Protein AF-A0A2E4DCT5-F1 (afdb_monomer_lite)

pLDDT: mean 79.8, std 20.13, range [32.22, 98.25]

Sequence (298 aa):
MKILQFVIIILLAGCTFEKGSVSSQPGAINAKKMSVSFGKTVKTGTPKKLIKCNQYCSINLLKKTNKEDFNYLAFENFGFRGIGRCRGHALLTQKLIYLAQFDATAGCDLDQLECVQTYREGINKILHFKTHTFKGFSNMYEFSEHPKIAPILRGIVAGTSSRFRAGNGKIENQTYKTPQLNTFYEIKSRVERGEMPYVGVQGLLTGAHAVLAYKVAHVGSHSVLCVKDPNYSSGTAQICEHYFYIVDDEVYFKRADKDSDKMTYFSLTSDEDKRVVKYKSALKAQCLRESKAAKLCK

Secondary structure (DSSP, 8-state):
-------------------------------------------------PPPHHHHHHHHTTTTT---TT-S-SS---SSS-HHHHHHHHHHHHHHHHHEEEE-S----TTSHHHHHHHHHHHHHHHTT--EEEES-SSHHHHHHSTTTHHHHHHHHHHHHTS----BPPPS---SSSHHHHHHHHHHHHHHTT---EEEEEETTTEEEEEEEEEEEEETTEEEEEEE-TT---SS--TTSEEEEEETTEEEEE-TTS--EEEEEEEEBTHHHHHHHHHHHHHHHHHHHHHHHTTS--

Radius of gyration: 24.98 Å; chains: 1; bounding box: 65×85×66 Å

Foldseek 3Di:
DDDDDDDDDDDDDDDDDDDDDDDDDDDDDDPDDDDDDPPDDPDPDDPDAFAALLVVLVVCLLPPLDDDLQLAAQDFFDDPDDQLLLVLRQVLSQLCSLAEAEALADADDLVDPVSLVVVVVQSVCSVVLAHHYHYNGHDNHRQCPDPSRVVVSNVRSVVRSPPDDWDFADQPDPPAPDPQLSLVVSLVVCLVSQAFFKKWWDFPVVHTHIWTFHDFDDDPNWTWTAIGRSRDDPVGRDDRQKTWTDDPSWIWIDHNPDDITTTPDIGTTHCRVVVVVSSSVNSSVVSSVVCVVVVSHD

Structure (mmCIF, N/CA/C/O backbone):
data_AF-A0A2E4DCT5-F1
#
_entry.id   AF-A0A2E4DCT5-F1
#
loop_
_atom_site.group_PDB
_atom_site.id
_atom_site.type_symbol
_atom_site.label_atom_id
_atom_site.label_alt_id
_atom_site.label_comp_id
_atom_site.label_asym_id
_atom_site.label_entity_id
_atom_site.label_seq_id
_atom_site.pdbx_PDB_ins_code
_atom_site.Cartn_x
_atom_site.Cartn_y
_atom_site.Cartn_z
_atom_site.occupancy
_atom_site.B_iso_or_equiv
_atom_site.auth_seq_id
_atom_site.auth_comp_id
_atom_site.auth_asym_id
_atom_site.auth_atom_id
_atom_site.pdbx_PDB_model_num
ATOM 1 N N . MET A 1 1 ? -15.420 49.497 -33.441 1.00 35.50 1 MET A N 1
ATOM 2 C CA . MET A 1 1 ? -16.251 48.826 -34.466 1.00 35.50 1 MET A CA 1
ATOM 3 C C . MET A 1 1 ? -16.115 47.317 -34.314 1.00 35.50 1 MET A C 1
ATOM 5 O O . MET A 1 1 ? -14.993 46.842 -34.283 1.00 35.50 1 MET A O 1
ATOM 9 N N . LYS A 1 2 ? -17.264 46.626 -34.259 1.00 41.25 2 LYS A N 1
ATOM 10 C CA . LYS A 1 2 ? -17.487 45.168 -34.366 1.00 41.25 2 LYS A CA 1
ATOM 11 C C . LYS A 1 2 ? -17.117 44.278 -33.167 1.00 41.25 2 LYS A C 1
ATOM 13 O O . LYS A 1 2 ? -16.114 43.582 -33.131 1.00 41.25 2 LYS A O 1
ATOM 18 N N . ILE A 1 3 ? -18.065 44.303 -32.229 1.00 48.81 3 ILE A N 1
ATOM 19 C CA . ILE A 1 3 ? -18.674 43.161 -31.529 1.00 48.81 3 ILE A CA 1
ATOM 20 C C . ILE A 1 3 ? -18.652 41.885 -32.390 1.00 48.81 3 ILE A C 1
ATOM 22 O O . ILE A 1 3 ? -19.095 41.938 -33.537 1.00 48.81 3 ILE A O 1
ATOM 26 N N . LEU A 1 4 ? -18.268 40.745 -31.810 1.00 48.25 4 LEU A N 1
ATOM 27 C CA . LEU A 1 4 ? -18.880 39.464 -32.167 1.00 48.25 4 LEU A CA 1
ATOM 28 C C . LEU A 1 4 ? -18.928 38.532 -30.946 1.00 48.25 4 LEU A C 1
ATOM 30 O O . LEU A 1 4 ? -17.932 37.958 -30.516 1.00 48.25 4 LEU A O 1
ATOM 34 N N . GLN A 1 5 ? -20.133 38.459 -30.383 1.00 45.50 5 GLN A N 1
ATOM 35 C CA . GLN A 1 5 ? -20.670 37.334 -29.619 1.00 45.50 5 GLN A CA 1
ATOM 36 C C . GLN A 1 5 ? -20.675 36.062 -30.486 1.00 45.50 5 GLN A C 1
ATOM 38 O O . GLN A 1 5 ? -20.517 36.178 -31.689 1.00 45.50 5 GLN A O 1
ATOM 43 N N . PHE A 1 6 ? -20.890 34.894 -29.876 1.00 44.78 6 PHE A N 1
ATOM 44 C CA . PHE A 1 6 ? -21.553 33.667 -30.380 1.00 44.78 6 PHE A CA 1
ATOM 45 C C . PHE A 1 6 ? -20.878 32.462 -29.694 1.00 44.78 6 PHE A C 1
ATOM 47 O O . PHE A 1 6 ? -19.660 32.385 -29.656 1.00 44.78 6 PHE A O 1
ATOM 54 N N . VAL A 1 7 ? -21.550 31.459 -29.137 1.00 47.59 7 VAL A N 1
ATOM 55 C CA . VAL A 1 7 ? -22.951 31.227 -28.779 1.00 47.59 7 VAL A CA 1
ATOM 56 C C . VAL A 1 7 ? -22.931 29.987 -27.877 1.00 47.59 7 VAL A C 1
ATOM 58 O O . VAL A 1 7 ? -22.137 29.070 -28.084 1.00 47.59 7 VAL A O 1
ATOM 61 N N . ILE A 1 8 ? -23.794 29.977 -26.868 1.00 43.53 8 ILE A N 1
ATOM 62 C CA . ILE A 1 8 ? -24.096 28.813 -26.034 1.00 43.53 8 ILE A CA 1
ATOM 63 C C . ILE A 1 8 ? -25.038 27.909 -26.836 1.00 43.53 8 ILE A C 1
ATOM 65 O O . ILE A 1 8 ? -26.111 28.364 -27.227 1.00 43.53 8 ILE A O 1
ATOM 69 N N . ILE A 1 9 ? -24.679 26.639 -27.041 1.00 50.03 9 ILE A N 1
ATOM 70 C CA . ILE A 1 9 ? -25.640 25.597 -27.427 1.00 50.03 9 ILE A CA 1
ATOM 71 C C . ILE A 1 9 ? -25.689 24.551 -26.319 1.00 50.03 9 ILE A C 1
ATOM 73 O O . ILE A 1 9 ? -24.752 23.793 -26.080 1.00 50.03 9 ILE A O 1
ATOM 77 N N . ILE A 1 10 ? -26.831 24.575 -25.642 1.00 42.81 10 ILE A N 1
ATOM 78 C CA . ILE A 1 10 ? -27.363 23.551 -24.755 1.00 42.81 10 ILE A CA 1
ATOM 79 C C . ILE A 1 10 ? -27.826 22.387 -25.634 1.00 42.81 10 ILE A C 1
ATOM 81 O O . ILE A 1 10 ? -28.660 22.583 -26.516 1.00 42.81 10 ILE A O 1
ATOM 85 N N . LEU A 1 11 ? -27.342 21.177 -25.360 1.00 41.34 11 LEU A N 1
ATOM 86 C CA . LEU A 1 11 ? -28.000 19.945 -25.792 1.00 41.34 11 LEU A CA 1
ATOM 87 C C . LEU A 1 11 ? -28.368 19.132 -24.553 1.00 41.34 11 LEU A C 1
ATOM 89 O O . LEU A 1 11 ? -2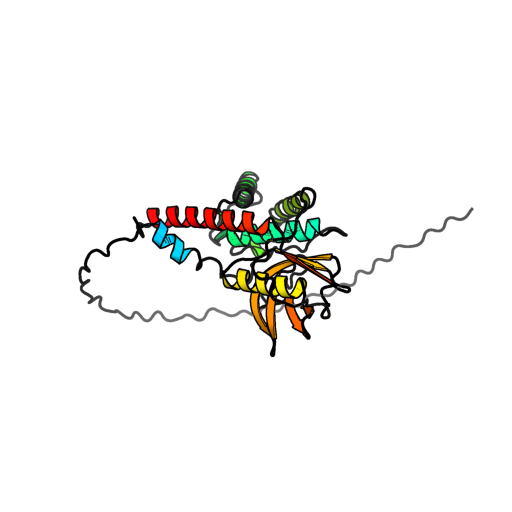7.581 18.362 -24.009 1.00 41.34 11 LEU A O 1
ATOM 93 N N . LEU A 1 12 ? -29.601 19.371 -24.111 1.00 38.66 12 LEU A N 1
ATOM 94 C CA . LEU A 1 12 ? -30.394 18.459 -23.305 1.00 38.66 12 LEU A CA 1
ATOM 95 C C . LEU A 1 12 ? -30.859 17.328 -24.227 1.00 38.66 12 LEU A C 1
ATOM 97 O O . LEU A 1 12 ? -31.741 17.533 -25.057 1.00 38.66 12 LEU A O 1
ATOM 101 N N . ALA A 1 13 ? -30.279 16.143 -24.073 1.00 46.12 13 ALA A N 1
ATOM 102 C CA . ALA A 1 13 ? -30.881 14.909 -24.554 1.00 46.12 13 ALA A CA 1
ATOM 103 C C . ALA A 1 13 ? -31.359 14.130 -23.330 1.00 46.12 13 ALA A C 1
ATOM 105 O O . ALA A 1 13 ? -30.566 13.592 -22.558 1.00 46.12 13 ALA A O 1
ATOM 106 N N . GLY A 1 14 ? -32.676 14.139 -23.134 1.00 34.06 14 GLY A N 1
ATOM 107 C CA . GLY A 1 14 ? -33.341 13.223 -22.228 1.00 34.06 14 GLY A CA 1
ATOM 108 C C . GLY A 1 14 ? -33.227 11.795 -22.752 1.00 34.06 14 GLY A C 1
ATOM 109 O O . GLY A 1 14 ? -33.339 11.549 -23.951 1.00 34.06 14 GLY A O 1
ATOM 110 N N . CYS A 1 15 ? -33.045 10.856 -21.834 1.00 36.31 15 CYS A N 1
ATOM 111 C CA . CYS A 1 15 ? -33.471 9.483 -22.032 1.00 36.31 15 CYS A CA 1
ATOM 112 C C . CYS A 1 15 ? -34.299 9.061 -20.825 1.00 36.31 15 CYS A C 1
ATOM 114 O O . CYS A 1 15 ? -33.983 9.327 -19.666 1.00 36.31 15 CYS A O 1
ATOM 116 N N . THR A 1 16 ? -35.433 8.505 -21.198 1.00 42.09 16 THR A N 1
ATOM 117 C CA . THR A 1 16 ? -36.611 8.136 -20.443 1.00 42.09 16 THR A CA 1
ATOM 118 C C . THR A 1 16 ? -36.403 6.893 -19.588 1.00 42.09 16 THR A C 1
ATOM 120 O O . THR A 1 16 ? -35.605 6.016 -19.898 1.00 42.09 16 THR A O 1
ATOM 123 N N . PHE A 1 17 ? -37.201 6.848 -18.524 1.00 36.38 17 PHE A N 1
ATOM 124 C CA . PHE A 1 17 ? -37.539 5.708 -17.681 1.00 36.38 17 PHE A CA 1
ATOM 125 C C . PHE A 1 17 ? -37.672 4.363 -18.416 1.00 36.38 17 PHE A C 1
ATOM 127 O O . PHE A 1 17 ? -38.473 4.262 -19.340 1.00 36.38 17 PHE A O 1
ATOM 134 N N . GLU A 1 18 ? -37.091 3.307 -17.838 1.00 35.97 18 GLU A N 1
ATOM 135 C CA . GLU A 1 18 ? -37.735 1.991 -17.765 1.00 35.97 18 GLU A CA 1
ATOM 136 C C . GLU A 1 18 ? -37.665 1.444 -16.331 1.00 35.97 18 GLU A C 1
ATOM 138 O O . GLU A 1 18 ? -36.605 1.283 -15.727 1.00 35.97 18 GLU A O 1
ATOM 143 N N . LYS A 1 19 ? -38.855 1.206 -15.771 1.00 37.69 19 LYS A N 1
ATOM 144 C CA . LYS A 1 19 ? -39.107 0.517 -14.504 1.00 37.69 19 LYS A CA 1
ATOM 145 C C . LYS A 1 19 ? -39.090 -0.988 -14.773 1.00 37.69 19 LYS A C 1
ATOM 147 O O . LYS A 1 19 ? -39.995 -1.490 -15.428 1.00 37.69 19 LYS A O 1
ATOM 152 N N . GLY A 1 20 ? -38.131 -1.705 -14.195 1.00 36.34 20 GLY A N 1
ATOM 153 C CA . GLY A 1 20 ? -38.150 -3.165 -14.096 1.00 36.34 20 GLY A CA 1
ATOM 154 C C . GLY A 1 20 ? -38.226 -3.597 -12.636 1.00 36.34 20 GLY A C 1
ATOM 155 O O . GLY A 1 20 ? -37.202 -3.785 -11.987 1.00 36.34 20 GLY A O 1
ATOM 156 N N . SER A 1 21 ? -39.438 -3.725 -12.097 1.00 33.66 21 SER A N 1
ATOM 157 C CA . SER A 1 21 ? -39.689 -4.316 -10.781 1.00 33.66 21 SER A CA 1
ATOM 158 C C . SER A 1 21 ? -39.713 -5.842 -10.892 1.00 33.66 21 SER A C 1
ATOM 160 O O . SER A 1 21 ? -40.699 -6.403 -11.369 1.00 33.66 21 SER A O 1
ATOM 162 N N . VAL A 1 22 ? -38.669 -6.523 -10.418 1.00 37.41 22 VAL A N 1
ATOM 163 C CA . VAL A 1 22 ? -38.720 -7.970 -10.167 1.00 37.41 22 VAL A CA 1
ATOM 164 C C . VAL A 1 22 ? -38.906 -8.187 -8.671 1.00 37.41 22 VAL A C 1
ATOM 166 O O . VAL A 1 22 ? -37.986 -8.081 -7.867 1.00 37.41 22 VAL A O 1
ATOM 169 N N . SER A 1 23 ? -40.159 -8.457 -8.319 1.00 37.22 23 SER A N 1
ATOM 170 C CA . SER A 1 23 ? -40.588 -8.984 -7.030 1.00 37.22 23 SER A CA 1
ATOM 171 C C . SER A 1 23 ? -40.180 -10.457 -6.938 1.00 37.22 23 SER A C 1
ATOM 173 O O . SER A 1 23 ? -40.820 -11.310 -7.551 1.00 37.22 23 SER A O 1
ATOM 175 N N . SER A 1 24 ? -39.159 -10.773 -6.143 1.00 38.03 24 SER A N 1
ATOM 176 C CA . SER A 1 24 ? -38.921 -12.135 -5.656 1.00 38.03 24 SER A CA 1
ATOM 177 C C . SER A 1 24 ? -39.374 -12.229 -4.201 1.00 38.03 24 SER A C 1
ATOM 179 O O . SER A 1 24 ? -38.731 -11.695 -3.297 1.00 38.03 24 SER A O 1
ATOM 181 N N . GLN A 1 25 ? -40.511 -12.890 -3.992 1.00 38.06 25 GLN A N 1
ATOM 182 C CA . GLN A 1 25 ? -41.021 -13.244 -2.672 1.00 38.06 25 GLN A CA 1
ATOM 183 C C . GLN A 1 25 ? -40.039 -14.174 -1.933 1.00 38.06 25 GLN A C 1
ATOM 185 O O . GLN A 1 25 ? -39.445 -15.058 -2.557 1.00 38.06 25 GLN A O 1
ATOM 190 N N . PRO A 1 26 ? -39.890 -14.033 -0.604 1.00 39.72 26 PRO A N 1
ATOM 191 C CA . PRO A 1 26 ? -39.118 -14.963 0.206 1.00 39.72 26 PRO A CA 1
ATOM 192 C C . PRO A 1 26 ? -39.894 -16.274 0.394 1.00 39.72 26 PRO A C 1
ATOM 194 O O . PRO A 1 26 ? -40.949 -16.313 1.027 1.00 39.72 26 PRO A O 1
ATOM 197 N N . GLY A 1 27 ? -39.350 -17.362 -0.150 1.00 35.41 27 GLY A N 1
ATOM 198 C CA . GLY A 1 27 ? -39.809 -18.718 0.132 1.00 35.41 27 GLY A CA 1
ATOM 199 C C . GLY A 1 27 ? -39.546 -19.086 1.592 1.00 35.41 27 GLY A C 1
ATOM 200 O O . GLY A 1 27 ? -38.412 -19.034 2.069 1.00 35.41 27 GLY A O 1
ATOM 201 N N . ALA A 1 28 ? -40.611 -19.457 2.298 1.00 36.88 28 ALA A N 1
ATOM 202 C CA . ALA A 1 28 ? -40.577 -19.950 3.665 1.00 36.88 28 ALA A CA 1
ATOM 203 C C . ALA A 1 28 ? -39.759 -21.250 3.759 1.00 36.88 28 ALA A C 1
ATOM 205 O O . ALA A 1 28 ? -40.129 -22.277 3.190 1.00 36.88 28 ALA A O 1
ATOM 206 N N . ILE A 1 29 ? -38.657 -21.220 4.512 1.00 40.25 29 ILE A N 1
ATOM 207 C CA . ILE A 1 29 ? -37.908 -22.426 4.867 1.00 40.25 29 ILE A CA 1
ATOM 208 C C . ILE A 1 29 ? -38.505 -22.984 6.159 1.00 40.25 29 ILE A C 1
ATOM 210 O O . ILE A 1 29 ? -38.410 -22.387 7.230 1.00 40.25 29 ILE A O 1
ATOM 214 N N . ASN A 1 30 ? -39.133 -24.150 6.029 1.00 38.38 30 ASN A N 1
ATOM 215 C CA . ASN A 1 30 ? -39.647 -24.965 7.120 1.00 38.38 30 ASN A CA 1
ATOM 216 C C . ASN A 1 30 ? -38.550 -25.275 8.154 1.00 38.38 30 ASN A C 1
ATOM 218 O O . ASN A 1 30 ? -37.603 -26.015 7.883 1.00 38.38 30 ASN A O 1
ATOM 222 N N . ALA A 1 31 ? -38.722 -24.759 9.371 1.00 38.59 31 ALA A N 1
ATOM 223 C CA . ALA A 1 31 ? -37.926 -25.117 10.535 1.00 38.59 31 ALA A CA 1
ATOM 224 C C . ALA A 1 31 ? -38.292 -26.534 11.009 1.00 38.59 31 ALA A C 1
ATOM 226 O O . ALA A 1 31 ? -39.174 -26.732 11.847 1.00 38.59 31 ALA A O 1
ATOM 227 N N . LYS A 1 32 ? -37.595 -27.547 10.487 1.00 37.03 32 LYS A N 1
ATOM 228 C CA . LYS A 1 32 ? -37.637 -28.904 11.040 1.00 37.03 32 LYS A CA 1
ATOM 229 C C . LYS A 1 32 ? -36.778 -28.927 12.310 1.00 37.03 32 LYS A C 1
ATOM 231 O O . LYS A 1 32 ? -35.552 -28.962 12.243 1.00 37.03 32 LYS A O 1
ATOM 236 N N . LYS A 1 33 ? -37.428 -28.881 13.479 1.00 37.09 33 LYS A N 1
ATOM 237 C CA . LYS A 1 33 ? -36.813 -29.170 14.786 1.00 37.09 33 LYS A CA 1
ATOM 238 C C . LYS A 1 33 ? -36.197 -30.575 14.746 1.00 37.09 33 LYS A C 1
ATOM 240 O O . LYS A 1 33 ? -36.917 -31.563 14.842 1.00 37.09 33 LYS A O 1
ATOM 245 N N . MET A 1 34 ? -34.873 -30.664 14.630 1.00 33.00 34 MET A N 1
ATOM 246 C CA . MET A 1 34 ? -34.120 -31.857 15.017 1.00 33.00 34 MET A CA 1
ATOM 247 C C . MET A 1 34 ? -33.614 -31.658 16.444 1.00 33.00 34 MET A C 1
ATOM 249 O O . MET A 1 34 ? -32.709 -30.867 16.703 1.00 33.00 34 MET A O 1
ATOM 253 N N . SER A 1 35 ? -34.230 -32.376 17.378 1.00 32.22 35 SER A N 1
ATOM 254 C CA . SER A 1 35 ? -33.735 -32.568 18.735 1.00 32.22 35 SER A CA 1
ATOM 255 C C . SER A 1 35 ? -32.478 -33.440 18.688 1.00 32.22 35 SER A C 1
ATOM 257 O O . SER A 1 35 ? -32.568 -34.659 18.548 1.00 32.22 35 SER A O 1
ATOM 259 N N . VAL A 1 36 ? -31.301 -32.824 18.788 1.00 34.88 36 VAL A N 1
ATOM 260 C CA . VAL A 1 36 ? -30.040 -33.543 19.009 1.00 34.88 36 VAL A CA 1
ATOM 261 C C . VAL A 1 36 ? -29.811 -33.621 20.515 1.00 34.88 36 VAL A C 1
ATOM 263 O O . VAL A 1 36 ? -29.673 -32.600 21.187 1.00 34.88 36 VAL A O 1
ATOM 266 N N . SER A 1 37 ? -29.798 -34.842 21.051 1.00 33.03 37 SER A N 1
ATOM 267 C CA . SER A 1 37 ? -29.492 -35.106 22.454 1.00 33.03 37 SER A CA 1
ATOM 268 C C . SER A 1 37 ? -28.055 -34.681 22.772 1.00 33.03 37 SER A C 1
ATOM 270 O O . SER A 1 37 ? -27.100 -35.198 22.186 1.00 33.03 37 SER A O 1
ATOM 272 N N . PHE A 1 38 ? -27.889 -33.770 23.730 1.00 37.16 38 PHE A N 1
ATOM 273 C CA . PHE A 1 38 ? -26.593 -33.416 24.302 1.00 37.16 38 PHE A CA 1
ATOM 274 C C . PHE A 1 38 ? -26.101 -34.540 25.222 1.00 37.16 38 PHE A C 1
ATOM 276 O O . PHE A 1 38 ? -26.314 -34.526 26.428 1.00 37.16 38 PHE A O 1
ATOM 283 N N . GLY A 1 39 ? -25.420 -35.518 24.631 1.00 45.00 39 GLY A N 1
ATOM 284 C CA . GLY A 1 39 ? -24.647 -36.530 25.342 1.00 45.00 39 GLY A CA 1
ATOM 285 C C . GLY A 1 39 ? -23.171 -36.411 24.989 1.00 45.00 39 GLY A C 1
ATOM 286 O O . GLY A 1 39 ? -22.666 -37.205 24.202 1.00 45.00 39 GLY A O 1
ATOM 287 N N . LYS A 1 40 ? -22.465 -35.416 25.539 1.00 38.84 40 LYS A N 1
ATOM 288 C CA . LYS A 1 40 ? -20.993 -35.416 25.574 1.00 38.84 40 LYS A CA 1
ATOM 289 C C . LYS A 1 40 ? -20.498 -34.899 26.915 1.00 38.84 40 LYS A C 1
ATOM 291 O O . LYS A 1 40 ? -20.372 -33.701 27.147 1.00 38.84 40 LYS A O 1
ATOM 296 N N . THR A 1 41 ? -20.184 -35.857 27.774 1.00 42.59 41 THR A N 1
ATOM 297 C CA . THR A 1 41 ? -19.330 -35.728 28.948 1.00 42.59 41 THR A CA 1
ATOM 298 C C . THR A 1 41 ? -18.042 -35.011 28.538 1.00 42.59 41 THR A C 1
ATOM 300 O O . THR A 1 41 ? -17.230 -35.542 27.775 1.00 42.59 41 THR A O 1
ATOM 303 N N . VAL A 1 42 ? -17.870 -33.773 29.002 1.00 41.78 42 VAL A N 1
ATOM 304 C CA . VAL A 1 42 ? -16.638 -33.005 28.810 1.00 41.78 42 VAL A CA 1
ATOM 305 C C . VAL A 1 42 ? -15.559 -33.680 29.649 1.00 41.78 42 VAL A C 1
ATOM 307 O O . VAL A 1 42 ? -15.521 -33.530 30.867 1.00 41.78 42 VAL A O 1
ATOM 310 N N . LYS A 1 43 ? -14.683 -34.453 28.998 1.00 44.69 43 LYS A N 1
ATOM 311 C CA . LYS A 1 43 ? -13.425 -34.887 29.610 1.00 44.69 43 LYS A CA 1
ATOM 312 C C . LYS A 1 43 ? -12.661 -33.627 30.011 1.00 44.69 43 LYS A C 1
ATOM 314 O O . LYS A 1 43 ? -12.277 -32.836 29.150 1.00 44.69 43 LYS A O 1
ATOM 319 N N . THR A 1 44 ? -12.465 -33.445 31.312 1.00 43.66 44 THR A N 1
ATOM 320 C CA . THR A 1 44 ? -11.601 -32.430 31.917 1.00 43.66 44 THR A CA 1
ATOM 321 C C . THR A 1 44 ? -10.174 -32.642 31.420 1.00 43.66 44 THR A C 1
ATOM 323 O O . THR A 1 44 ? -9.407 -33.429 31.971 1.00 43.66 44 THR A O 1
ATOM 326 N N . GLY A 1 45 ? -9.848 -31.994 30.302 1.00 45.72 45 GLY A N 1
ATOM 327 C CA . GLY A 1 45 ? -8.511 -31.984 29.735 1.00 45.72 45 GLY A CA 1
ATOM 328 C C . GLY A 1 45 ? -7.548 -31.272 30.676 1.00 45.72 45 GLY A C 1
ATOM 329 O O . GLY A 1 45 ? -7.857 -30.213 31.219 1.00 45.72 45 GLY A O 1
ATOM 330 N N . THR A 1 46 ? -6.376 -31.871 30.851 1.00 47.59 46 THR A N 1
ATOM 331 C CA . THR A 1 46 ? -5.216 -31.335 31.565 1.00 47.59 46 THR A CA 1
ATOM 332 C C . THR A 1 46 ? -5.008 -29.851 31.220 1.00 47.59 46 THR A C 1
ATOM 334 O O . THR A 1 46 ? -5.102 -29.506 30.035 1.00 47.59 46 THR A O 1
ATOM 337 N N . PRO A 1 47 ? -4.716 -28.959 32.189 1.00 54.78 47 PRO A N 1
ATOM 338 C CA . PRO A 1 47 ? -4.527 -27.540 31.907 1.00 54.78 47 PRO A CA 1
ATOM 339 C C . PRO A 1 47 ? -3.434 -27.364 30.848 1.00 54.78 47 PRO A C 1
ATOM 341 O O . PRO A 1 47 ? -2.254 -27.610 31.111 1.00 54.78 47 PRO A O 1
ATOM 344 N N . LYS A 1 48 ? -3.808 -26.965 29.624 1.00 64.25 48 LYS A N 1
ATOM 345 C CA . LYS A 1 48 ? -2.824 -26.643 28.586 1.00 64.25 48 LYS A CA 1
ATOM 346 C C . LYS A 1 48 ? -1.959 -25.510 29.126 1.00 64.25 48 LYS A C 1
ATOM 348 O O . LYS A 1 48 ? -2.456 -24.412 29.367 1.00 64.25 48 LYS A O 1
ATOM 353 N N . LYS A 1 49 ? -0.668 -25.782 29.333 1.00 76.94 49 LYS A N 1
ATOM 354 C CA . LYS A 1 49 ? 0.319 -24.788 29.765 1.00 76.94 49 LYS A CA 1
ATOM 355 C C . LYS A 1 49 ? 0.276 -23.615 28.784 1.00 76.94 49 LYS A C 1
ATOM 357 O O . LYS A 1 49 ? 0.767 -23.730 27.664 1.00 76.94 49 LYS A O 1
ATOM 362 N N . LEU A 1 50 ? -0.333 -22.505 29.204 1.00 75.00 50 LEU A N 1
ATOM 363 C CA . LEU A 1 50 ? -0.458 -21.309 28.374 1.00 75.00 50 LEU A CA 1
ATOM 364 C C . LEU A 1 50 ? 0.941 -20.827 27.974 1.00 75.00 50 LEU A C 1
ATOM 366 O O . LEU A 1 50 ? 1.833 -20.690 28.821 1.00 75.00 50 LEU A O 1
ATOM 370 N N . ILE A 1 51 ? 1.136 -20.606 26.675 1.00 86.31 51 ILE A N 1
ATOM 371 C CA . ILE A 1 51 ? 2.385 -20.080 26.123 1.00 86.31 51 ILE A CA 1
ATOM 372 C C . ILE A 1 51 ? 2.533 -18.590 26.456 1.00 86.31 51 ILE A C 1
ATOM 374 O O . ILE A 1 51 ? 1.544 -17.902 26.720 1.00 86.31 51 ILE A O 1
ATOM 378 N N . LYS A 1 52 ? 3.771 -18.078 26.450 1.00 88.69 52 LYS A N 1
ATOM 379 C CA . LYS A 1 52 ? 4.019 -16.650 26.700 1.00 88.69 52 LYS A CA 1
ATOM 380 C C . LYS A 1 52 ? 3.399 -15.809 25.581 1.00 88.69 52 LYS A C 1
ATOM 382 O O . LYS A 1 52 ? 3.576 -16.137 24.406 1.00 88.69 52 LYS A O 1
ATOM 387 N N . CYS A 1 53 ? 2.762 -14.684 25.907 1.00 85.38 53 CYS A N 1
ATOM 388 C CA . CYS A 1 53 ? 2.089 -13.838 24.910 1.00 85.38 53 CYS A CA 1
ATOM 389 C C . CYS A 1 53 ? 3.008 -13.360 23.774 1.00 85.38 53 CYS A C 1
ATOM 391 O O . CYS A 1 53 ? 2.587 -13.276 22.623 1.00 85.38 53 CYS A O 1
ATOM 393 N N . ASN A 1 54 ? 4.291 -13.123 24.058 1.00 85.56 54 ASN A N 1
ATOM 394 C CA . ASN A 1 54 ? 5.270 -12.776 23.025 1.00 85.56 54 ASN A CA 1
ATOM 395 C C . ASN A 1 54 ? 5.470 -13.894 21.989 1.00 85.56 54 ASN A C 1
ATOM 397 O O . ASN A 1 54 ? 5.607 -13.603 20.802 1.00 85.56 54 ASN A O 1
ATOM 401 N N . GLN A 1 55 ? 5.464 -15.157 22.423 1.00 83.56 55 GLN A N 1
ATOM 402 C CA . GLN A 1 55 ? 5.572 -16.311 21.527 1.00 83.56 55 GLN A CA 1
ATOM 403 C C . GLN A 1 55 ? 4.277 -16.489 20.730 1.00 83.56 55 GLN A C 1
ATOM 405 O O . GLN A 1 55 ? 4.332 -16.607 19.510 1.00 83.56 55 GLN A O 1
ATOM 410 N N . TYR A 1 56 ? 3.121 -16.400 21.402 1.00 84.94 56 TYR A N 1
ATOM 411 C CA . TYR A 1 56 ? 1.806 -16.469 20.754 1.00 84.94 56 TYR A CA 1
ATOM 412 C C . TYR A 1 56 ? 1.668 -15.436 19.629 1.00 84.94 56 TYR A C 1
ATOM 414 O O . TYR A 1 56 ? 1.290 -15.766 18.506 1.00 84.94 56 TYR A O 1
ATOM 422 N N . CYS A 1 57 ? 2.018 -14.181 19.913 1.00 85.12 57 CYS A N 1
ATOM 423 C CA . CYS A 1 57 ? 1.875 -13.108 18.941 1.00 85.12 57 CYS A CA 1
ATOM 424 C C . CYS A 1 57 ? 2.881 -13.204 17.798 1.00 85.12 57 CYS A C 1
ATOM 426 O O . CYS A 1 57 ? 2.508 -12.937 16.665 1.00 85.12 57 CYS A O 1
ATOM 428 N N . SER A 1 58 ? 4.113 -13.652 18.037 1.00 78.62 58 SER A N 1
ATOM 429 C CA . SER A 1 58 ? 5.094 -13.804 16.949 1.00 78.62 58 SER A CA 1
ATOM 430 C C . SER A 1 58 ? 4.620 -14.787 15.867 1.00 78.62 58 SER A C 1
ATOM 432 O O . SER A 1 58 ? 4.855 -14.550 14.688 1.00 78.62 58 SER A O 1
ATOM 434 N N . ILE A 1 59 ? 3.887 -15.838 16.254 1.00 67.75 59 ILE A N 1
ATOM 435 C CA . ILE A 1 59 ? 3.322 -16.836 15.330 1.00 67.75 59 ILE A CA 1
ATOM 436 C C . ILE A 1 59 ? 2.092 -16.288 14.586 1.00 67.75 59 ILE A C 1
ATOM 438 O O . ILE A 1 59 ? 1.911 -16.544 13.397 1.00 67.75 59 ILE A O 1
ATOM 442 N N . ASN A 1 60 ? 1.229 -15.536 15.277 1.00 65.19 60 ASN A N 1
ATOM 443 C CA . ASN A 1 60 ? -0.075 -15.131 14.740 1.00 65.19 60 ASN A CA 1
ATOM 444 C C . ASN A 1 60 ? -0.077 -13.786 13.997 1.00 65.19 60 ASN A C 1
ATOM 446 O O . ASN A 1 60 ? -1.012 -13.519 13.243 1.00 65.19 60 ASN A O 1
ATOM 450 N N . LEU A 1 61 ? 0.960 -12.955 14.153 1.00 64.94 61 LEU A N 1
ATOM 451 C CA . LEU A 1 61 ? 1.073 -11.665 13.458 1.00 64.94 61 LEU A CA 1
ATOM 452 C C . LEU A 1 61 ? 1.090 -11.796 11.928 1.00 64.94 61 LEU A C 1
ATOM 454 O O . LEU A 1 61 ? 0.627 -10.889 11.247 1.00 64.94 61 LEU A O 1
ATOM 458 N N . LEU A 1 62 ? 1.559 -12.929 11.400 1.00 51.28 62 LEU A N 1
ATOM 459 C CA . LEU A 1 62 ? 1.645 -13.192 9.959 1.00 51.28 62 LEU A CA 1
ATOM 460 C C . LEU A 1 62 ? 0.311 -13.631 9.328 1.00 51.28 62 LEU A C 1
ATOM 462 O O . LEU A 1 62 ? 0.179 -13.619 8.111 1.00 51.28 62 LEU A O 1
ATOM 466 N N . LYS A 1 63 ? -0.687 -14.033 10.130 1.00 52.22 63 LYS A N 1
ATOM 467 C CA . LYS A 1 63 ? -1.956 -14.583 9.615 1.00 52.22 63 LYS A CA 1
ATOM 468 C C . LYS A 1 63 ? -3.052 -13.537 9.405 1.00 52.22 63 LYS A C 1
ATOM 470 O O . LYS A 1 63 ? -4.002 -13.807 8.677 1.00 52.22 63 LYS A O 1
ATOM 475 N N . LYS A 1 64 ? -2.957 -12.366 10.048 1.00 51.84 64 LYS A N 1
ATOM 476 C CA . LYS A 1 64 ? -4.048 -11.371 10.087 1.00 51.84 64 LYS A CA 1
ATOM 477 C C . LYS A 1 64 ? -4.060 -10.412 8.882 1.00 51.84 64 LYS A C 1
ATOM 479 O O . LYS A 1 64 ? -5.026 -9.684 8.722 1.00 51.84 64 LYS A O 1
ATOM 484 N N . THR A 1 65 ? -3.036 -10.420 8.027 1.00 51.00 65 THR A N 1
ATOM 485 C CA . THR A 1 65 ? -2.827 -9.409 6.968 1.00 51.00 65 THR A CA 1
ATOM 486 C C . THR A 1 65 ? -3.424 -9.742 5.592 1.00 51.00 65 THR A C 1
ATOM 488 O O . THR A 1 65 ? -3.262 -8.947 4.676 1.00 51.00 65 THR A O 1
ATOM 491 N N . ASN A 1 66 ? -4.118 -10.875 5.416 1.00 44.75 66 ASN A N 1
ATOM 492 C CA . ASN A 1 66 ? -4.413 -11.424 4.078 1.00 44.75 66 ASN A CA 1
ATOM 493 C C . ASN A 1 66 ? -5.895 -11.558 3.699 1.00 44.75 66 ASN A C 1
ATOM 495 O O . ASN A 1 66 ? -6.236 -12.363 2.833 1.00 44.75 66 ASN A O 1
ATOM 499 N N . LYS A 1 67 ? -6.793 -10.777 4.295 1.00 51.19 67 LYS A N 1
ATOM 500 C CA . LYS A 1 67 ? -8.147 -10.648 3.751 1.00 51.19 67 LYS A CA 1
ATOM 501 C C . LYS A 1 67 ? -8.382 -9.193 3.403 1.00 51.19 67 LYS A C 1
ATOM 503 O O . LYS A 1 67 ? -8.447 -8.362 4.294 1.00 51.19 67 LYS A O 1
ATOM 508 N N . GLU A 1 68 ? -8.408 -8.890 2.111 1.00 59.09 68 GLU A N 1
ATOM 509 C CA . GLU A 1 68 ? -9.623 -8.387 1.467 1.00 59.09 68 GLU A CA 1
ATOM 510 C C . GLU A 1 68 ? -9.336 -7.839 0.073 1.00 59.09 68 GLU A C 1
ATOM 512 O O . GLU A 1 68 ? -8.372 -7.115 -0.195 1.00 59.09 68 GLU A O 1
ATOM 517 N N . ASP A 1 69 ? -10.262 -8.192 -0.795 1.00 62.97 69 ASP A N 1
ATOM 518 C CA . ASP A 1 69 ? -10.420 -7.779 -2.174 1.00 62.97 69 ASP A CA 1
ATOM 519 C C . ASP A 1 69 ? -10.611 -6.249 -2.334 1.00 62.97 69 ASP A C 1
ATOM 521 O O . ASP A 1 69 ? -10.402 -5.712 -3.417 1.00 62.97 69 ASP A O 1
ATOM 525 N N . PHE A 1 70 ? -10.871 -5.520 -1.233 1.00 67.75 70 PHE A N 1
ATOM 526 C CA . PHE A 1 70 ? -11.147 -4.071 -1.181 1.00 67.75 70 PHE A CA 1
ATOM 527 C C . PHE A 1 70 ? -10.096 -3.248 -0.419 1.00 67.75 70 PHE A C 1
ATOM 529 O O . PHE A 1 70 ? -10.378 -2.223 0.200 1.00 67.75 70 PHE A O 1
ATOM 536 N N . ASN A 1 71 ? -8.840 -3.685 -0.477 1.00 78.38 71 ASN A N 1
ATOM 537 C CA . ASN A 1 71 ? -7.702 -2.969 0.098 1.00 78.38 71 ASN A CA 1
ATOM 538 C C . ASN A 1 71 ? -7.201 -1.832 -0.821 1.00 78.38 71 ASN A C 1
ATOM 540 O O . ASN A 1 71 ? -6.028 -1.817 -1.200 1.00 78.38 71 ASN A O 1
ATOM 544 N N . TYR A 1 72 ? -8.069 -0.909 -1.236 1.00 85.19 72 TYR A N 1
ATOM 545 C CA . TYR A 1 72 ? -7.703 0.315 -1.964 1.00 85.19 72 TYR A CA 1
ATOM 546 C C . TYR A 1 72 ? -8.543 1.514 -1.496 1.00 85.19 72 TYR A C 1
ATOM 548 O O . TYR A 1 72 ? -9.605 1.343 -0.901 1.00 85.19 72 TYR A O 1
ATOM 556 N N . LEU A 1 73 ? -8.020 2.728 -1.691 1.00 90.94 73 LEU A N 1
ATOM 557 C CA . LEU A 1 73 ? -8.801 3.947 -1.477 1.00 90.94 73 LEU A CA 1
ATOM 558 C C . LEU A 1 73 ? -9.764 4.120 -2.657 1.00 90.94 73 LEU A C 1
ATOM 560 O O . LEU A 1 73 ? -9.353 3.954 -3.801 1.00 90.94 73 LEU A O 1
ATOM 564 N N . ALA A 1 74 ? -11.009 4.507 -2.387 1.00 91.38 74 ALA A N 1
ATOM 565 C CA . ALA A 1 74 ? -12.067 4.660 -3.388 1.00 91.38 74 ALA A CA 1
ATOM 566 C C . ALA A 1 74 ? -11.903 5.876 -4.309 1.00 91.38 74 ALA A C 1
ATOM 568 O O . ALA A 1 74 ? -12.699 6.101 -5.215 1.00 91.38 74 ALA A O 1
ATOM 569 N N . PHE A 1 75 ? -10.878 6.692 -4.079 1.00 89.94 75 PHE A N 1
ATOM 570 C CA . PHE A 1 75 ? -10.545 7.801 -4.953 1.00 89.94 75 PHE A CA 1
ATOM 571 C C . PHE A 1 75 ? -9.191 7.572 -5.601 1.00 89.94 75 PHE A C 1
ATOM 573 O O . PHE A 1 75 ? -8.203 7.260 -4.930 1.00 89.94 75 PHE A O 1
ATOM 580 N N . GLU A 1 76 ? -9.138 7.824 -6.901 1.00 87.00 76 GLU A N 1
ATOM 581 C CA . GLU A 1 76 ? -7.881 7.947 -7.617 1.00 87.00 76 GLU A CA 1
ATOM 582 C C . GLU A 1 76 ? -7.072 9.123 -7.073 1.00 87.00 76 GLU A C 1
ATOM 584 O O . GLU A 1 76 ? -7.579 10.081 -6.469 1.00 87.00 76 GLU A O 1
ATOM 589 N N . ASN A 1 77 ? -5.772 9.053 -7.301 1.00 79.94 77 ASN A N 1
ATOM 590 C CA . ASN A 1 77 ? -4.900 10.181 -7.080 1.00 79.94 77 ASN A CA 1
ATOM 591 C C . ASN A 1 77 ? -5.393 11.429 -7.837 1.00 79.94 77 ASN A C 1
ATOM 593 O O . ASN A 1 77 ? -5.824 11.370 -8.984 1.00 79.94 77 ASN A O 1
ATOM 597 N N . PHE A 1 78 ? -5.302 12.585 -7.191 1.00 77.50 78 PHE A N 1
ATOM 598 C CA . PHE A 1 78 ? -5.851 13.840 -7.695 1.00 77.50 78 PHE A CA 1
ATOM 599 C C . PHE A 1 78 ? -4.730 14.867 -7.846 1.00 77.50 78 PHE A C 1
ATOM 601 O O . PHE A 1 78 ? -3.872 14.997 -6.972 1.00 77.50 78 PHE A O 1
ATOM 608 N N . GLY A 1 79 ? -4.772 15.653 -8.924 1.00 63.50 79 GLY A N 1
ATOM 609 C CA . GLY A 1 79 ? -3.808 16.711 -9.245 1.00 63.50 79 GLY A CA 1
ATOM 610 C C . GLY A 1 79 ? -2.757 16.309 -10.278 1.00 63.50 79 GLY A C 1
ATOM 611 O O . GLY A 1 79 ? -2.200 15.216 -10.240 1.00 63.50 79 GLY A O 1
ATOM 612 N N . PHE A 1 80 ? -2.474 17.225 -11.203 1.00 49.28 80 PHE A N 1
ATOM 613 C CA . PHE A 1 80 ? -1.555 16.993 -12.310 1.00 49.28 80 PHE A CA 1
ATOM 614 C C . PHE A 1 80 ? -0.090 17.051 -11.847 1.00 49.28 80 PHE A C 1
ATOM 616 O O . PHE A 1 80 ? 0.365 18.073 -11.345 1.00 49.28 80 PHE A O 1
ATOM 623 N N . ARG A 1 81 ? 0.647 15.964 -12.118 1.00 52.31 81 ARG A N 1
ATOM 624 C CA . ARG A 1 81 ? 2.120 15.869 -12.180 1.00 52.31 81 ARG A CA 1
ATOM 625 C C . ARG A 1 81 ? 2.861 15.905 -10.836 1.00 52.31 81 ARG A C 1
ATOM 627 O O . ARG A 1 81 ? 3.270 16.949 -10.341 1.00 52.31 81 ARG A O 1
ATOM 634 N N . GLY A 1 82 ? 3.144 14.719 -10.297 1.00 59.84 82 GLY A N 1
ATOM 635 C CA . GLY A 1 82 ? 4.194 14.550 -9.293 1.00 59.84 82 GLY A CA 1
ATOM 636 C C . GLY A 1 82 ? 4.169 13.194 -8.592 1.00 59.84 82 GLY A C 1
ATOM 637 O O . GLY A 1 82 ? 3.129 12.758 -8.096 1.00 59.84 82 GLY A O 1
ATOM 638 N N . ILE A 1 83 ? 5.345 12.570 -8.464 1.00 65.94 83 ILE A N 1
ATOM 639 C CA . ILE A 1 83 ? 5.563 11.332 -7.689 1.00 65.94 83 ILE A CA 1
ATOM 640 C C . ILE A 1 83 ? 5.048 11.493 -6.246 1.00 65.94 83 ILE A C 1
ATOM 642 O O . ILE A 1 83 ? 4.566 10.540 -5.641 1.00 65.94 83 ILE A O 1
ATOM 646 N N . GLY A 1 84 ? 5.087 12.714 -5.699 1.00 75.31 84 GLY A N 1
ATOM 647 C CA . GLY A 1 84 ? 4.691 13.002 -4.323 1.00 75.31 84 GLY A CA 1
ATOM 648 C C . GLY A 1 84 ? 3.256 12.592 -3.974 1.00 75.31 84 GLY A C 1
ATOM 649 O O . GLY A 1 84 ? 3.041 12.053 -2.890 1.00 75.31 84 GLY A O 1
ATOM 650 N N . ARG A 1 85 ? 2.265 12.824 -4.850 1.00 83.12 85 ARG A N 1
ATOM 651 C CA . ARG A 1 85 ? 0.864 12.478 -4.531 1.00 83.12 85 ARG A CA 1
ATOM 652 C C . ARG A 1 85 ? 0.574 10.991 -4.727 1.00 83.12 85 ARG A C 1
ATOM 654 O O . ARG A 1 85 ? -0.025 10.396 -3.836 1.00 83.12 85 ARG A O 1
ATOM 661 N N . CYS A 1 86 ? 1.110 10.381 -5.793 1.00 83.75 86 CYS A N 1
ATOM 662 C CA . CYS A 1 86 ? 1.061 8.922 -5.995 1.00 83.75 86 CYS A CA 1
ATOM 663 C C . CYS A 1 86 ? 1.623 8.211 -4.760 1.00 83.75 86 CYS A C 1
ATOM 665 O O . CYS A 1 86 ? 1.046 7.270 -4.220 1.00 83.75 86 CYS A O 1
ATOM 667 N N . ARG A 1 87 ? 2.719 8.761 -4.234 1.00 82.19 87 ARG A N 1
ATOM 668 C CA . ARG A 1 87 ? 3.328 8.306 -3.001 1.00 82.19 87 ARG A CA 1
ATOM 669 C C . ARG A 1 87 ? 2.468 8.512 -1.767 1.00 82.19 87 ARG A C 1
ATOM 671 O O . ARG A 1 87 ? 2.311 7.578 -0.993 1.00 82.19 87 ARG A O 1
ATOM 678 N N . GLY A 1 88 ? 1.963 9.724 -1.538 1.00 88.25 88 GLY A N 1
ATOM 679 C CA . GLY A 1 88 ? 1.105 10.010 -0.387 1.00 88.25 88 GLY A CA 1
ATOM 680 C C . GLY A 1 88 ? -0.087 9.054 -0.327 1.00 88.25 88 GLY A C 1
ATOM 681 O O . GLY A 1 88 ? -0.423 8.553 0.744 1.00 88.25 88 GLY A O 1
ATOM 682 N N . HIS A 1 89 ? -0.649 8.743 -1.494 1.00 90.06 89 HIS A N 1
ATOM 683 C CA . HIS A 1 89 ? -1.738 7.791 -1.666 1.00 90.06 89 HIS A CA 1
ATOM 684 C C . HIS A 1 89 ? -1.311 6.363 -1.319 1.00 90.06 89 HIS A C 1
ATOM 686 O O . HIS A 1 89 ? -1.911 5.743 -0.440 1.00 90.06 89 HIS A O 1
ATOM 692 N N . ALA A 1 90 ? -0.209 5.879 -1.894 1.00 87.56 90 ALA A N 1
ATOM 693 C CA . ALA A 1 90 ? 0.341 4.564 -1.580 1.00 87.56 90 ALA A CA 1
ATOM 694 C C . ALA A 1 90 ? 0.699 4.416 -0.086 1.00 87.56 90 ALA A C 1
ATOM 696 O O . ALA A 1 90 ? 0.373 3.415 0.541 1.00 87.56 90 ALA A O 1
ATOM 697 N N . LEU A 1 91 ? 1.310 5.426 0.537 1.00 88.94 91 LEU A N 1
ATOM 698 C CA . LEU A 1 91 ? 1.673 5.380 1.958 1.00 88.94 91 LEU A CA 1
ATOM 699 C C . LEU A 1 91 ? 0.451 5.366 2.880 1.00 88.94 91 LEU A C 1
ATOM 701 O O . LEU A 1 91 ? 0.445 4.646 3.882 1.00 88.94 91 LEU A O 1
ATOM 705 N N . LEU A 1 92 ? -0.574 6.164 2.570 1.00 92.88 92 LEU A N 1
ATOM 706 C CA . LEU A 1 92 ? -1.821 6.156 3.328 1.00 92.88 92 LEU A CA 1
ATOM 707 C C . LEU A 1 92 ? -2.532 4.806 3.184 1.00 92.88 92 LEU A C 1
ATOM 709 O O . LEU A 1 92 ? -2.911 4.216 4.194 1.00 92.88 92 LEU A O 1
ATOM 713 N N . THR A 1 93 ? -2.626 4.298 1.955 1.00 91.88 93 THR A N 1
ATOM 714 C CA . THR A 1 93 ? -3.179 2.976 1.637 1.00 91.88 93 THR A CA 1
ATOM 715 C C . THR A 1 93 ? -2.457 1.883 2.426 1.00 91.88 93 THR A C 1
ATOM 717 O O . THR A 1 93 ? -3.088 1.148 3.178 1.00 91.88 93 THR A O 1
ATOM 720 N N . GLN A 1 94 ? -1.122 1.839 2.367 1.00 90.62 94 GLN A N 1
ATOM 721 C CA . GLN A 1 94 ? -0.299 0.883 3.114 1.00 90.62 94 GLN A CA 1
ATOM 722 C C . GLN A 1 94 ? -0.568 0.957 4.628 1.00 90.62 94 GLN A C 1
ATOM 724 O O . GLN A 1 94 ? -0.741 -0.069 5.285 1.00 90.62 94 GLN A O 1
ATOM 729 N N . LYS A 1 95 ? -0.631 2.166 5.210 1.00 93.19 95 LYS A N 1
ATOM 730 C CA . LYS A 1 95 ? -0.931 2.351 6.642 1.00 93.19 95 LYS A CA 1
ATOM 731 C C . LYS A 1 95 ? -2.301 1.808 7.027 1.00 93.19 95 LYS A C 1
ATOM 733 O O . LYS A 1 95 ? -2.403 1.148 8.058 1.00 93.19 95 LYS A O 1
ATOM 738 N N . LEU A 1 96 ? -3.328 2.117 6.241 1.00 93.81 96 LEU A N 1
ATOM 739 C CA . LEU A 1 96 ? -4.685 1.658 6.510 1.00 93.81 96 LEU A CA 1
ATOM 740 C C . LEU A 1 96 ? -4.766 0.134 6.399 1.00 93.81 96 LEU A C 1
ATOM 742 O O . LEU A 1 96 ? -5.244 -0.487 7.339 1.00 93.81 96 LEU A O 1
ATOM 746 N N . ILE A 1 97 ? -4.185 -0.473 5.360 1.00 90.38 97 ILE A N 1
ATOM 747 C CA . ILE A 1 97 ? -4.158 -1.938 5.205 1.00 90.38 97 ILE A CA 1
ATOM 748 C C . ILE A 1 97 ? -3.517 -2.625 6.420 1.00 90.38 97 ILE A C 1
ATOM 750 O O . ILE A 1 97 ? -4.022 -3.631 6.909 1.00 90.38 97 ILE A O 1
ATOM 754 N N . TYR A 1 98 ? -2.409 -2.087 6.937 1.00 89.31 98 TYR A N 1
ATOM 755 C CA . TYR A 1 98 ? -1.732 -2.706 8.078 1.00 89.31 98 TYR A CA 1
ATOM 756 C C . TYR A 1 98 ? -2.413 -2.468 9.423 1.00 89.31 98 TYR A C 1
ATOM 758 O O . TYR A 1 98 ? -2.252 -3.290 10.322 1.00 89.31 98 TYR A O 1
ATOM 766 N N . LEU A 1 99 ? -3.060 -1.320 9.629 1.00 93.56 99 LEU A N 1
ATOM 767 C CA . LEU A 1 99 ? -3.392 -0.849 10.978 1.00 93.56 99 LEU A CA 1
ATOM 768 C C . LEU A 1 99 ? -4.883 -0.606 11.209 1.00 93.56 99 LEU A C 1
ATOM 770 O O . LEU A 1 99 ? -5.291 -0.514 12.372 1.00 93.56 99 LEU A O 1
ATOM 774 N N . ALA A 1 100 ? -5.676 -0.474 10.149 1.00 94.00 100 ALA A N 1
ATOM 775 C CA . ALA A 1 100 ? -7.112 -0.290 10.251 1.00 94.00 100 ALA A CA 1
ATOM 776 C C . ALA A 1 100 ? -7.819 -1.646 10.299 1.00 94.00 100 ALA A C 1
ATOM 778 O O . ALA A 1 100 ? -7.429 -2.605 9.640 1.00 94.00 100 ALA A O 1
ATOM 779 N N . GLN A 1 101 ? -8.870 -1.712 11.102 1.00 92.81 101 GLN A N 1
ATOM 780 C CA . GLN A 1 101 ? -9.876 -2.763 11.055 1.00 92.81 101 GLN A CA 1
ATOM 781 C C . GLN A 1 101 ? -11.214 -2.099 10.777 1.00 92.81 101 GLN A C 1
ATOM 783 O O . GLN A 1 101 ? -11.466 -1.001 11.273 1.00 92.81 101 GLN A O 1
ATOM 788 N N . PHE A 1 102 ? -12.051 -2.761 9.998 1.00 93.00 102 PHE A N 1
ATOM 789 C CA . PHE A 1 102 ? -13.366 -2.266 9.628 1.00 93.00 102 PHE A CA 1
ATOM 790 C C . PHE A 1 102 ? -14.412 -3.192 10.237 1.00 93.00 102 PHE A C 1
ATOM 792 O O . PHE A 1 102 ? -14.246 -4.412 10.249 1.00 93.00 102 PHE A O 1
ATOM 799 N N . ASP A 1 103 ? -15.419 -2.590 10.850 1.00 93.12 103 ASP A N 1
ATOM 800 C CA . ASP A 1 103 ? -16.491 -3.270 11.555 1.00 93.12 103 ASP A CA 1
ATOM 801 C C . ASP A 1 103 ? -17.820 -2.689 11.066 1.00 93.12 103 ASP A C 1
ATOM 803 O O . ASP A 1 103 ? -18.140 -1.532 11.338 1.00 93.12 103 ASP A O 1
ATOM 807 N N . ALA A 1 104 ? -18.593 -3.500 10.342 1.00 92.94 104 ALA A N 1
ATOM 808 C CA . ALA A 1 104 ? -19.874 -3.102 9.764 1.00 92.94 104 ALA A CA 1
ATOM 809 C C . ALA A 1 104 ? -20.986 -2.887 10.812 1.00 92.94 104 ALA A C 1
ATOM 811 O O . ALA A 1 104 ? -22.116 -2.557 10.454 1.00 92.94 104 ALA A O 1
ATOM 812 N N . THR A 1 105 ? -20.707 -3.076 12.109 1.00 94.12 105 THR A N 1
ATOM 813 C CA . THR A 1 105 ? -21.633 -2.650 13.166 1.00 94.12 105 THR A CA 1
ATOM 814 C C . THR A 1 105 ? -21.917 -1.153 13.078 1.00 94.12 105 THR A C 1
ATOM 816 O O . THR A 1 105 ? -21.110 -0.384 12.561 1.00 94.12 105 THR A O 1
ATOM 819 N N . ALA A 1 106 ? -23.075 -0.735 13.598 1.0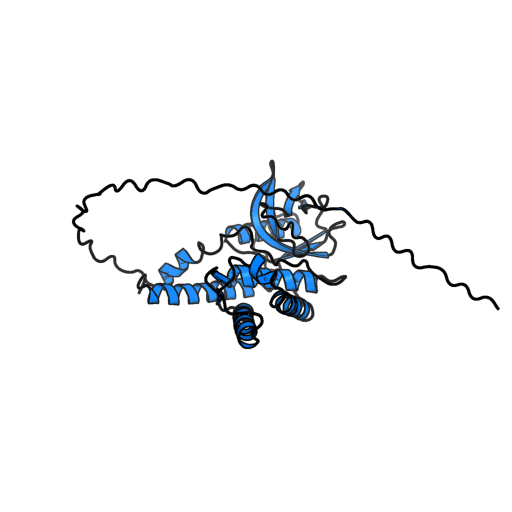0 89.56 106 ALA A N 1
ATOM 820 C CA . ALA A 1 106 ? -23.530 0.648 13.517 1.00 89.56 106 ALA A CA 1
ATOM 821 C C . ALA A 1 106 ? -22.439 1.647 13.956 1.00 89.56 106 ALA A C 1
ATOM 823 O O . ALA A 1 106 ? -21.932 1.595 15.083 1.00 89.56 106 ALA A O 1
ATOM 824 N N . GLY A 1 107 ? -22.075 2.538 13.030 1.00 91.94 107 GLY A N 1
ATOM 825 C CA . GLY A 1 107 ? -21.239 3.705 13.292 1.00 91.94 107 GLY A CA 1
ATOM 826 C C . GLY A 1 107 ? -22.037 4.837 13.940 1.00 91.94 107 GLY A C 1
ATOM 827 O O . GLY A 1 107 ? -23.232 4.707 14.203 1.00 91.94 107 GLY A O 1
ATOM 828 N N . CYS A 1 108 ? -21.368 5.957 14.203 1.00 93.75 108 CYS A N 1
ATOM 829 C CA . CYS A 1 108 ? -22.053 7.201 14.553 1.00 93.75 108 CYS A CA 1
ATOM 830 C C . CYS A 1 108 ? -22.495 7.957 13.287 1.00 93.75 108 CYS A C 1
ATOM 832 O O . CYS A 1 108 ? -22.041 7.653 12.184 1.00 93.75 108 CYS A O 1
ATOM 834 N N . ASP A 1 109 ? -23.367 8.951 13.453 1.00 96.12 109 ASP A N 1
ATOM 835 C CA . ASP A 1 109 ? -23.853 9.797 12.362 1.00 96.12 109 ASP A CA 1
ATOM 836 C C . ASP A 1 109 ? -22.782 10.806 11.904 1.00 96.12 109 ASP A C 1
ATOM 838 O O . ASP A 1 109 ? -22.418 11.723 12.640 1.00 96.12 109 ASP A O 1
ATOM 842 N N . LEU A 1 110 ? -22.286 10.651 10.674 1.00 95.88 110 LEU A N 1
ATOM 843 C CA . LEU A 1 110 ? -21.221 11.477 10.094 1.00 95.88 110 LEU A CA 1
ATOM 844 C C . LEU A 1 110 ? -21.658 12.895 9.695 1.00 95.88 110 LEU A C 1
ATOM 846 O O . LEU A 1 110 ? -20.800 13.697 9.312 1.00 95.88 110 LEU A O 1
ATOM 850 N N . ASP A 1 111 ? -22.941 13.236 9.809 1.00 96.69 111 ASP A N 1
ATOM 851 C CA . ASP A 1 111 ? -23.382 14.631 9.752 1.00 96.69 111 ASP A CA 1
ATOM 852 C C . ASP A 1 111 ? -23.160 15.371 11.080 1.00 96.69 111 ASP A C 1
ATOM 854 O O . ASP A 1 111 ? -23.092 16.603 11.100 1.00 96.69 111 ASP A O 1
ATOM 858 N N . GLN A 1 112 ? -22.916 14.643 12.175 1.00 97.38 112 GLN A N 1
ATOM 859 C CA . GLN A 1 112 ? -22.526 15.225 13.455 1.00 97.38 112 GLN A CA 1
ATOM 860 C C . GLN A 1 112 ? -21.016 15.480 13.522 1.00 97.38 112 GLN A C 1
ATOM 862 O O . GLN A 1 112 ? -20.185 14.595 13.292 1.00 97.38 112 GLN A O 1
ATOM 867 N N . LEU A 1 113 ? -20.637 16.700 13.919 1.00 96.38 113 LEU A N 1
ATOM 868 C CA . LEU A 1 113 ? -19.232 17.111 14.016 1.00 96.38 113 LEU A CA 1
ATOM 869 C C . LEU A 1 113 ? -18.417 16.221 14.970 1.00 96.38 113 LEU A C 1
ATOM 871 O O . LEU A 1 113 ? -17.274 15.878 14.667 1.00 96.38 113 LEU A O 1
ATOM 875 N N . GLU A 1 114 ? -19.004 15.823 16.099 1.00 97.44 114 GLU A N 1
ATOM 876 C CA . GLU A 1 114 ? -18.371 14.943 17.089 1.00 97.44 114 GLU A CA 1
ATOM 877 C C . GLU A 1 114 ? -18.040 13.562 16.504 1.00 97.44 114 GLU A C 1
ATOM 879 O O . GLU A 1 114 ? -16.950 13.018 16.719 1.00 97.44 114 GLU A O 1
ATOM 884 N N . CYS A 1 115 ? -18.941 13.019 15.684 1.00 97.50 115 CYS A N 1
ATOM 885 C CA . CYS A 1 115 ? -18.706 11.759 14.998 1.00 97.50 115 CYS A CA 1
ATOM 886 C C . CYS A 1 115 ? -17.537 11.878 14.013 1.00 97.50 115 CYS A C 1
ATOM 888 O O . CYS A 1 115 ? -16.582 11.101 14.077 1.00 97.50 115 CYS A O 1
ATOM 890 N N . VAL A 1 116 ? -17.542 12.907 13.157 1.00 97.44 116 VAL A N 1
ATOM 891 C CA . VAL A 1 116 ? -16.430 13.177 12.227 1.00 97.44 116 VAL A CA 1
ATOM 892 C C . VAL A 1 116 ? -15.105 13.324 12.980 1.00 97.44 116 VAL A C 1
ATOM 894 O O . VAL A 1 116 ? -14.075 12.819 12.525 1.00 97.44 116 VAL A O 1
ATOM 897 N N . GLN A 1 117 ? -15.115 13.977 14.143 1.00 97.88 117 GLN A N 1
ATOM 898 C CA . GLN A 1 117 ? -13.931 14.131 14.983 1.00 97.88 117 GLN A CA 1
ATOM 899 C C . GLN A 1 117 ? -13.417 12.782 15.511 1.00 97.88 117 GLN A C 1
ATOM 901 O O . GLN A 1 117 ? -12.214 12.525 15.450 1.00 97.88 117 GLN A O 1
ATOM 906 N N . THR A 1 118 ? -14.309 11.874 15.912 1.00 97.62 118 THR A N 1
ATOM 907 C CA . THR A 1 118 ? -13.947 10.503 16.312 1.00 97.62 118 THR A CA 1
ATOM 908 C C . THR A 1 118 ? -13.227 9.758 15.180 1.00 97.62 118 THR A C 1
ATOM 910 O O . THR A 1 118 ? -12.170 9.154 15.396 1.00 97.62 118 THR A O 1
ATOM 913 N N . TYR A 1 119 ? -13.727 9.856 13.943 1.00 98.06 119 TYR A N 1
ATOM 914 C CA . TYR A 1 119 ? -13.049 9.269 12.781 1.00 98.06 119 TYR A CA 1
ATOM 915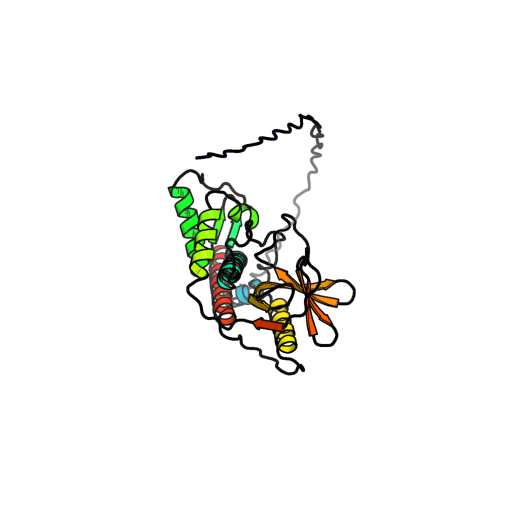 C C . TYR A 1 119 ? -11.709 9.950 12.475 1.00 98.06 119 TYR A C 1
ATOM 917 O O . TYR A 1 119 ? -10.735 9.260 12.167 1.00 98.06 119 TYR A O 1
ATOM 925 N N . ARG A 1 120 ? -11.604 11.281 12.613 1.00 98.19 120 ARG A N 1
ATOM 926 C CA . ARG A 1 120 ? -10.325 12.009 12.478 1.00 98.19 120 ARG A CA 1
ATOM 927 C C . ARG A 1 120 ? -9.288 11.523 13.480 1.00 98.19 120 ARG A C 1
ATOM 929 O O . ARG A 1 120 ? -8.133 11.321 13.110 1.00 98.19 120 ARG A O 1
ATOM 936 N N . GLU A 1 121 ? -9.683 11.301 14.726 1.00 98.25 121 GLU A N 1
ATOM 937 C CA . GLU A 1 121 ? -8.804 10.749 15.755 1.00 98.25 121 GLU A CA 1
ATOM 938 C C . GLU A 1 121 ? -8.384 9.313 15.445 1.00 98.25 121 GLU A C 1
ATOM 940 O O . GLU A 1 121 ? -7.213 8.961 15.613 1.00 98.25 121 GLU A O 1
ATOM 945 N N . GLY A 1 122 ? -9.315 8.495 14.950 1.00 98.06 122 GLY A N 1
ATOM 946 C CA . GLY A 1 122 ? -9.032 7.158 14.436 1.00 98.06 122 GLY A CA 1
ATOM 947 C C . GLY A 1 122 ? -7.982 7.180 13.323 1.00 98.06 122 GLY A C 1
ATOM 948 O O . GLY A 1 122 ? -6.950 6.517 13.430 1.00 98.06 122 GLY A O 1
ATOM 949 N N . ILE A 1 123 ? -8.171 8.023 12.304 1.00 98.19 123 ILE A N 1
ATOM 950 C CA . ILE A 1 123 ? -7.196 8.241 11.224 1.00 98.19 123 ILE A CA 1
ATOM 951 C C . ILE A 1 123 ? -5.858 8.713 11.806 1.00 98.19 123 ILE A C 1
ATOM 953 O O . ILE A 1 123 ? -4.807 8.178 11.456 1.00 98.19 123 ILE A O 1
ATOM 957 N N . ASN A 1 124 ? -5.865 9.655 12.751 1.00 97.88 124 ASN A N 1
ATOM 958 C CA . ASN A 1 124 ? -4.642 10.154 13.373 1.00 97.88 124 ASN A CA 1
ATOM 959 C C . ASN A 1 124 ? -3.873 9.055 14.132 1.00 97.88 124 ASN A C 1
ATOM 961 O O . ASN A 1 124 ? -2.641 9.013 14.072 1.00 97.88 124 ASN A O 1
ATOM 965 N N . LYS A 1 125 ? -4.574 8.122 14.794 1.00 97.88 125 LYS A N 1
ATOM 966 C CA . LYS A 1 125 ? -3.964 6.928 15.408 1.00 97.88 125 LYS A CA 1
ATOM 967 C C . LYS A 1 125 ? -3.240 6.083 14.352 1.00 97.88 125 LYS A C 1
ATOM 969 O O . LYS A 1 125 ? -2.069 5.759 14.556 1.00 97.88 125 LYS A O 1
ATOM 974 N N . ILE A 1 126 ? -3.875 5.818 13.207 1.00 97.12 126 ILE A N 1
ATOM 975 C CA . ILE A 1 126 ? -3.269 5.086 12.077 1.00 97.12 126 ILE A CA 1
ATOM 976 C C . ILE A 1 126 ? -2.014 5.803 11.552 1.00 97.12 126 ILE A C 1
ATOM 978 O O . ILE A 1 126 ? -0.955 5.188 11.370 1.00 97.12 126 ILE A O 1
ATOM 982 N N . LEU A 1 127 ? -2.086 7.125 11.360 1.00 95.69 127 LEU A N 1
ATOM 983 C CA . LEU A 1 127 ? -0.943 7.925 10.906 1.00 95.69 127 LEU A CA 1
ATOM 984 C C . LEU A 1 127 ? 0.251 7.817 11.865 1.00 95.69 127 LEU A C 1
ATOM 986 O O . LEU A 1 127 ? 1.390 7.707 11.401 1.00 95.69 127 LEU A O 1
ATOM 990 N N . HIS A 1 128 ? -0.011 7.711 13.168 1.00 96.38 128 HIS A N 1
ATOM 991 C CA . HIS A 1 128 ? 0.988 7.539 14.225 1.00 96.38 128 HIS A CA 1
ATOM 992 C C . HIS A 1 128 ? 1.300 6.072 14.569 1.00 96.38 128 HIS A C 1
ATOM 994 O O . HIS A 1 128 ? 1.789 5.787 15.661 1.00 96.38 128 HIS A O 1
ATOM 1000 N N . PHE A 1 129 ? 1.073 5.140 13.636 1.00 95.12 129 PHE A N 1
ATOM 1001 C CA . PHE A 1 129 ? 1.399 3.717 13.793 1.00 95.12 129 PHE A CA 1
ATOM 1002 C C . PHE A 1 129 ? 0.716 3.062 15.003 1.00 95.12 129 PHE A C 1
ATOM 1004 O O . PHE A 1 129 ? 1.312 2.251 15.708 1.00 95.12 129 PHE A O 1
ATOM 1011 N N . LYS A 1 130 ? -0.545 3.414 15.253 1.00 95.62 130 LYS A N 1
ATOM 1012 C CA . LYS A 1 130 ? -1.416 2.725 16.208 1.00 95.62 130 LYS A CA 1
ATOM 1013 C C . LYS A 1 130 ? -2.554 2.068 15.445 1.00 95.62 130 LYS A C 1
ATOM 1015 O O . LYS A 1 130 ? -3.028 2.621 14.460 1.00 95.62 130 LYS A O 1
ATOM 1020 N N . THR A 1 131 ? -2.989 0.903 15.908 1.00 94.25 131 THR A N 1
ATOM 1021 C CA . THR A 1 131 ? -4.118 0.202 15.295 1.00 94.25 131 THR A CA 1
ATOM 1022 C C . THR A 1 131 ? -5.438 0.820 15.742 1.00 94.25 131 THR A C 1
ATOM 1024 O O . THR A 1 131 ? -5.537 1.353 16.855 1.00 94.25 131 THR A O 1
ATOM 1027 N N . HIS A 1 132 ? -6.445 0.784 14.874 1.00 95.75 132 HIS A N 1
ATOM 1028 C CA . HIS A 1 132 ? -7.764 1.339 15.159 1.00 95.75 132 HIS A CA 1
ATOM 1029 C C . HIS A 1 132 ? -8.854 0.576 14.407 1.00 95.75 132 HIS A C 1
ATOM 1031 O O . HIS A 1 132 ? -8.631 0.143 13.280 1.00 95.75 132 HIS A O 1
ATOM 1037 N N . THR A 1 133 ? -10.022 0.438 15.033 1.00 95.06 133 THR A N 1
ATOM 1038 C CA . THR A 1 133 ? -11.208 -0.163 14.417 1.00 95.06 133 THR A CA 1
ATOM 1039 C C . THR A 1 133 ? -12.201 0.939 14.080 1.00 95.06 133 THR A C 1
ATOM 1041 O O . THR A 1 133 ? -12.671 1.631 14.983 1.00 95.06 133 THR A O 1
ATOM 1044 N N . PHE A 1 134 ? -12.507 1.097 12.798 1.00 96.06 134 PHE A N 1
ATOM 1045 C CA . PHE A 1 134 ? -13.533 1.997 12.294 1.00 96.06 134 PHE A CA 1
ATOM 1046 C C . PHE A 1 134 ? -14.859 1.241 12.209 1.00 96.06 134 PHE A C 1
ATOM 1048 O O . PHE A 1 134 ? -14.971 0.273 11.462 1.00 96.06 134 PHE A O 1
ATOM 1055 N N . LYS A 1 135 ? -15.846 1.678 12.993 1.00 96.38 135 LYS A N 1
ATOM 1056 C CA . LYS A 1 135 ? -17.216 1.150 12.934 1.00 96.38 135 LYS A CA 1
ATOM 1057 C C . LYS A 1 135 ? -17.993 1.772 11.775 1.00 96.38 135 LYS A C 1
ATOM 1059 O O . LYS A 1 135 ? -17.591 2.829 11.291 1.00 96.38 135 LYS A O 1
ATOM 1064 N N . GLY A 1 136 ? -19.108 1.173 11.376 1.00 96.00 136 GLY A N 1
ATOM 1065 C CA . GLY A 1 136 ? -20.004 1.680 10.335 1.00 96.00 136 GLY A CA 1
ATOM 1066 C C . GLY A 1 136 ? -19.506 1.470 8.909 1.00 96.00 136 GLY A C 1
ATOM 1067 O O . GLY A 1 136 ? -20.111 2.006 7.994 1.00 96.00 136 GLY A O 1
ATOM 1068 N N . PHE A 1 137 ? -18.415 0.724 8.729 1.00 94.94 137 PHE A N 1
ATOM 1069 C CA . PHE A 1 137 ? -17.818 0.451 7.426 1.00 94.94 137 PHE A CA 1
ATOM 1070 C C . PHE A 1 137 ? -17.344 -0.993 7.387 1.00 94.94 137 PHE A C 1
ATOM 1072 O O . PHE A 1 137 ? -16.762 -1.482 8.356 1.00 94.94 137 PHE A O 1
ATOM 1079 N N . SER A 1 138 ? -17.551 -1.663 6.263 1.00 92.12 138 SER A N 1
ATOM 1080 C CA . SER A 1 138 ? -17.175 -3.065 6.076 1.00 92.12 138 SER A CA 1
ATOM 1081 C C . SER A 1 138 ? -15.721 -3.218 5.647 1.00 92.12 138 SER A C 1
ATOM 1083 O O . SER A 1 138 ? -15.098 -4.231 5.944 1.00 92.12 138 SER A O 1
ATOM 1085 N N . ASN A 1 139 ? -15.176 -2.226 4.938 1.00 90.94 139 ASN A N 1
ATOM 1086 C CA . ASN A 1 139 ? -13.823 -2.259 4.390 1.00 90.94 139 ASN A CA 1
ATOM 1087 C C . ASN A 1 139 ? -13.276 -0.844 4.120 1.00 90.94 139 ASN A C 1
ATOM 1089 O O . ASN A 1 139 ? -13.949 0.172 4.314 1.00 90.94 139 ASN A O 1
ATOM 1093 N N . MET A 1 140 ? -12.024 -0.784 3.658 1.00 92.12 140 MET A N 1
ATOM 1094 C CA . MET A 1 140 ? -11.331 0.472 3.371 1.00 92.12 140 MET A CA 1
ATOM 1095 C C . MET A 1 140 ? -11.935 1.249 2.198 1.00 92.12 140 MET A C 1
ATOM 1097 O O . MET A 1 140 ? -11.924 2.482 2.234 1.00 92.12 140 MET A O 1
ATOM 1101 N N . TYR A 1 141 ? -12.446 0.558 1.177 1.00 91.31 141 TYR A N 1
ATOM 1102 C CA . TYR A 1 141 ? -13.075 1.201 0.028 1.00 91.31 141 TYR A CA 1
ATOM 1103 C C . TYR A 1 141 ? -14.300 2.003 0.480 1.00 91.31 141 TYR A C 1
ATOM 1105 O O . TYR A 1 141 ? -14.293 3.224 0.357 1.00 91.31 141 TYR A O 1
ATOM 1113 N N . GLU A 1 142 ? -15.259 1.353 1.147 1.00 92.69 142 GLU A N 1
ATOM 1114 C CA . GLU A 1 142 ? -16.480 1.980 1.680 1.00 92.69 142 GLU A CA 1
ATOM 1115 C C . GLU A 1 142 ? -16.155 3.163 2.612 1.00 92.69 142 GLU A C 1
ATOM 1117 O O . GLU A 1 142 ? -16.690 4.264 2.473 1.00 92.69 142 GLU A O 1
ATOM 1122 N N . PHE A 1 143 ? -15.191 2.971 3.520 1.00 95.75 143 PHE A N 1
ATOM 1123 C CA . PHE A 1 143 ? -14.720 4.025 4.420 1.00 95.75 143 PHE A CA 1
ATOM 1124 C C . PHE A 1 143 ? -14.181 5.251 3.676 1.00 95.75 143 PHE A C 1
ATOM 1126 O O . PHE A 1 143 ? -14.446 6.394 4.052 1.00 95.75 143 PHE A O 1
ATOM 1133 N N . SER A 1 144 ? -13.388 5.019 2.632 1.00 95.44 144 SER A N 1
ATOM 1134 C CA . SER A 1 144 ? -12.721 6.084 1.884 1.00 95.44 144 SER A CA 1
ATOM 1135 C C . SER A 1 144 ? -13.581 6.712 0.788 1.00 95.44 144 SER A C 1
ATOM 1137 O O . SER A 1 144 ? -13.223 7.788 0.307 1.00 95.44 144 SER A O 1
ATOM 1139 N N . GLU A 1 145 ? -14.704 6.088 0.431 1.00 94.81 145 GLU A N 1
ATOM 1140 C CA . GLU A 1 145 ? -15.721 6.619 -0.481 1.00 94.81 145 GLU A CA 1
ATOM 1141 C C . GLU A 1 145 ? -16.627 7.651 0.209 1.00 94.81 145 GLU A C 1
ATOM 1143 O O . GLU A 1 145 ? -17.112 8.585 -0.431 1.00 94.81 145 GLU A O 1
ATOM 1148 N N . HIS A 1 146 ? -16.808 7.544 1.532 1.00 96.75 146 HIS A N 1
ATOM 1149 C CA . HIS A 1 146 ? -17.754 8.380 2.268 1.00 96.75 146 HIS A CA 1
ATOM 1150 C C . HIS A 1 146 ? -17.476 9.899 2.110 1.00 96.75 146 HIS A C 1
ATOM 1152 O O . HIS A 1 146 ? -16.364 10.352 2.422 1.00 96.75 146 HIS A O 1
ATOM 1158 N N . PRO A 1 147 ? -18.474 10.743 1.754 1.00 97.00 147 PRO A N 1
ATOM 1159 C CA . PRO A 1 147 ? -18.270 12.160 1.406 1.00 97.00 147 PRO A CA 1
ATOM 1160 C C . PRO A 1 147 ? -17.619 13.033 2.488 1.00 97.00 147 PRO A C 1
ATOM 1162 O O . PRO A 1 147 ? -16.967 14.028 2.177 1.00 97.00 147 PRO A O 1
ATOM 1165 N N . LYS A 1 148 ? -17.776 12.678 3.769 1.00 97.38 148 LYS A N 1
ATOM 1166 C CA . LYS A 1 148 ? -17.138 13.387 4.899 1.00 97.38 148 LYS A CA 1
ATOM 1167 C C . LYS A 1 148 ? -15.718 12.897 5.200 1.00 97.38 148 LYS A C 1
ATOM 1169 O O . LYS A 1 148 ? -14.921 13.648 5.758 1.00 97.38 148 LYS A O 1
ATOM 1174 N N . ILE A 1 149 ? -15.393 11.655 4.835 1.00 97.94 149 ILE A N 1
ATOM 1175 C CA . ILE A 1 149 ? -14.096 11.020 5.109 1.00 97.94 149 ILE A CA 1
ATOM 1176 C C . ILE A 1 149 ? -13.132 11.233 3.942 1.00 97.94 149 ILE A C 1
ATOM 1178 O O . ILE A 1 149 ? -11.974 11.599 4.165 1.00 97.94 149 ILE A O 1
ATOM 1182 N N . ALA A 1 150 ? -13.604 11.083 2.701 1.00 96.31 150 ALA A N 1
ATOM 1183 C CA . ALA A 1 150 ? -12.794 11.234 1.497 1.00 96.31 150 ALA A CA 1
ATOM 1184 C C . ALA A 1 150 ? -11.982 12.549 1.478 1.00 96.31 150 ALA A C 1
ATOM 1186 O O . ALA A 1 150 ? -10.767 12.482 1.273 1.00 96.31 150 ALA A O 1
ATOM 1187 N N . PRO A 1 151 ? -12.548 13.740 1.784 1.00 96.06 151 PRO A N 1
ATOM 1188 C CA . PRO A 1 151 ? -11.778 14.986 1.820 1.00 96.06 151 PRO A CA 1
ATOM 1189 C C . PRO A 1 151 ? -10.649 14.984 2.859 1.00 96.06 151 PRO A C 1
ATOM 1191 O O . PRO A 1 151 ? -9.591 15.566 2.623 1.00 96.06 151 PRO A O 1
ATOM 1194 N N . ILE A 1 152 ? -10.841 14.306 3.996 1.00 97.25 152 ILE A N 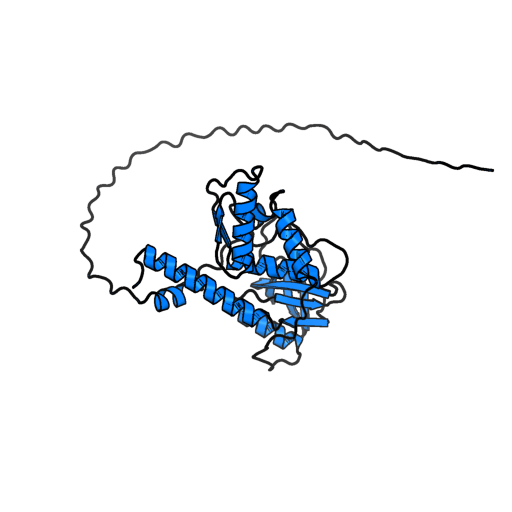1
ATOM 1195 C CA . ILE A 1 152 ? -9.840 14.194 5.067 1.00 97.25 152 ILE A CA 1
ATOM 1196 C C . ILE A 1 152 ? -8.654 13.366 4.575 1.00 97.25 152 ILE A C 1
ATOM 1198 O O . ILE A 1 152 ? -7.504 13.799 4.678 1.00 97.25 152 ILE A O 1
ATOM 1202 N N . LEU A 1 153 ? -8.935 12.194 3.998 1.00 96.44 153 LEU A N 1
ATOM 1203 C CA . LEU A 1 153 ? -7.915 11.301 3.453 1.00 96.44 153 LEU A CA 1
ATOM 1204 C C . LEU A 1 153 ? -7.172 11.961 2.286 1.00 96.44 153 LEU A C 1
ATOM 1206 O O . LEU A 1 153 ? -5.941 11.940 2.257 1.00 96.44 153 LEU A O 1
ATOM 1210 N N . ARG A 1 154 ? -7.889 12.642 1.383 1.00 93.75 154 ARG A N 1
ATOM 1211 C CA . ARG A 1 154 ? -7.287 13.453 0.314 1.00 93.75 154 ARG A CA 1
ATOM 1212 C C . ARG A 1 154 ? -6.372 14.545 0.884 1.00 93.75 154 ARG A C 1
ATOM 1214 O O . ARG A 1 154 ? -5.234 14.685 0.443 1.00 93.75 154 ARG A O 1
ATOM 1221 N N . GLY A 1 155 ? -6.795 15.265 1.923 1.00 92.94 155 GLY A N 1
ATOM 1222 C CA . GLY A 1 155 ? -5.947 16.251 2.604 1.00 92.94 155 GLY A CA 1
ATOM 1223 C C . GLY A 1 155 ? -4.633 15.653 3.127 1.00 92.94 155 GLY A C 1
ATOM 1224 O O . GLY A 1 155 ? -3.565 16.242 2.952 1.00 92.94 155 GLY A O 1
ATOM 1225 N N . ILE A 1 156 ? -4.683 14.445 3.695 1.00 93.50 156 ILE A N 1
ATOM 1226 C CA . ILE A 1 156 ? -3.499 13.720 4.182 1.00 93.50 156 ILE A CA 1
ATOM 1227 C C . ILE A 1 156 ? -2.584 13.286 3.030 1.00 93.50 156 ILE A C 1
ATOM 1229 O O . ILE A 1 156 ? -1.365 13.463 3.119 1.00 93.50 156 ILE A O 1
ATOM 1233 N N . VAL A 1 157 ? -3.148 12.746 1.944 1.00 91.38 157 VAL A N 1
ATOM 1234 C CA . VAL A 1 157 ? -2.392 12.374 0.734 1.00 91.38 157 VAL A CA 1
ATOM 1235 C C . VAL A 1 157 ? -1.647 13.587 0.180 1.00 91.38 157 VAL A C 1
ATOM 1237 O O . VAL A 1 157 ? -0.433 13.529 -0.035 1.00 91.38 157 VAL A O 1
ATOM 1240 N N . ALA A 1 158 ? -2.347 14.714 0.029 1.00 88.12 158 ALA A N 1
ATOM 1241 C CA . ALA A 1 158 ? -1.757 15.961 -0.439 1.00 88.12 158 ALA A CA 1
ATOM 1242 C C . ALA A 1 158 ? -0.658 16.466 0.512 1.00 88.12 158 ALA A C 1
ATOM 1244 O O . ALA A 1 158 ? 0.436 16.795 0.059 1.00 88.12 158 ALA A O 1
ATOM 1245 N N . GLY A 1 159 ? -0.895 16.462 1.827 1.00 86.69 159 GLY A N 1
ATOM 1246 C CA . GLY A 1 159 ? 0.082 16.914 2.825 1.00 86.69 159 GLY A CA 1
ATOM 1247 C C . GLY A 1 159 ? 1.329 16.028 2.941 1.00 86.69 159 GLY A C 1
ATOM 1248 O O . GLY A 1 159 ? 2.407 16.516 3.280 1.00 86.69 159 GLY A O 1
ATOM 1249 N N . THR A 1 160 ? 1.211 14.737 2.624 1.00 82.81 160 THR A N 1
ATOM 1250 C CA . THR A 1 160 ? 2.341 13.790 2.623 1.00 82.81 160 THR A CA 1
ATOM 1251 C C . THR A 1 160 ? 3.273 14.024 1.428 1.00 82.81 160 THR A C 1
ATOM 1253 O O . THR A 1 160 ? 4.479 13.798 1.530 1.00 82.81 160 THR A O 1
ATOM 1256 N N . SER A 1 161 ? 2.736 14.531 0.313 1.00 69.12 161 SER A N 1
ATOM 1257 C CA . SER A 1 161 ? 3.459 14.679 -0.955 1.00 69.12 161 SER A CA 1
ATOM 1258 C C . SER A 1 161 ? 4.623 15.678 -0.938 1.00 69.12 161 SER A C 1
ATOM 1260 O O . SER A 1 161 ? 5.589 15.488 -1.674 1.00 69.12 161 SER A O 1
ATOM 1262 N N . SER A 1 162 ? 4.563 16.717 -0.100 1.00 58.78 162 SER A N 1
ATOM 1263 C CA . SER A 1 162 ? 5.505 17.849 -0.116 1.00 58.78 162 SER A CA 1
ATOM 1264 C C . SER A 1 162 ? 6.693 17.712 0.841 1.00 58.78 162 SER A C 1
ATOM 1266 O O . SER A 1 162 ? 7.635 18.495 0.766 1.00 58.78 162 SER A O 1
ATOM 1268 N N . ARG A 1 163 ? 6.672 16.738 1.757 1.00 54.38 163 ARG A N 1
ATOM 1269 C CA . ARG A 1 163 ? 7.582 16.707 2.918 1.00 54.38 163 ARG A CA 1
ATOM 1270 C C . ARG A 1 163 ? 8.719 15.689 2.825 1.00 54.38 163 ARG A C 1
ATOM 1272 O O . ARG A 1 163 ? 9.409 15.484 3.819 1.00 54.38 163 ARG A O 1
ATOM 1279 N N . PHE A 1 164 ? 8.913 15.013 1.690 1.00 54.25 164 PHE A N 1
ATOM 1280 C CA . PHE A 1 164 ? 9.707 13.782 1.698 1.00 54.25 164 PHE A CA 1
ATOM 1281 C C . PHE A 1 164 ? 10.748 13.650 0.575 1.00 54.25 164 PHE A C 1
ATOM 1283 O O . PHE A 1 164 ? 10.416 13.708 -0.604 1.00 54.25 164 PHE A O 1
ATOM 1290 N N . ARG A 1 165 ? 11.994 13.318 0.959 1.00 57.72 165 ARG A N 1
ATOM 1291 C CA . ARG A 1 165 ? 13.058 12.775 0.088 1.00 57.72 165 ARG A CA 1
ATOM 1292 C C . ARG A 1 165 ? 13.262 11.283 0.374 1.00 57.72 165 ARG A C 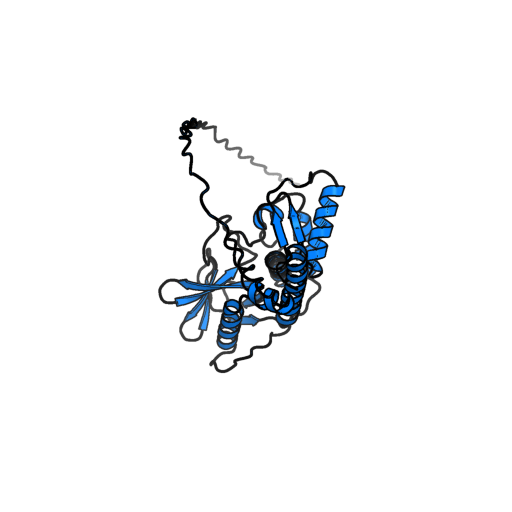1
ATOM 1294 O O . ARG A 1 165 ? 13.618 10.932 1.493 1.00 57.72 165 ARG A O 1
ATOM 1301 N N . ALA A 1 166 ? 12.961 10.402 -0.581 1.00 58.00 166 ALA A N 1
ATOM 1302 C CA . ALA A 1 166 ? 13.222 8.967 -0.436 1.00 58.00 166 ALA A CA 1
ATOM 1303 C C . ALA A 1 166 ? 14.588 8.632 -1.035 1.00 58.00 166 ALA A C 1
ATOM 1305 O O . ALA A 1 166 ? 14.877 9.048 -2.152 1.00 58.00 166 ALA A O 1
ATOM 1306 N N . GLY A 1 167 ? 15.412 7.904 -0.282 1.00 66.50 167 GLY A N 1
ATOM 1307 C CA . GLY A 1 167 ? 16.615 7.271 -0.819 1.00 66.50 167 GLY A CA 1
ATOM 1308 C C . GLY A 1 167 ? 16.312 5.858 -1.312 1.00 66.50 167 GLY A C 1
ATOM 1309 O O . GLY A 1 167 ? 15.208 5.346 -1.100 1.00 66.50 167 GLY A O 1
ATOM 1310 N N . ASN A 1 168 ? 17.309 5.217 -1.915 1.00 77.56 168 ASN A N 1
ATOM 1311 C CA . ASN A 1 168 ? 17.214 3.817 -2.323 1.00 77.56 168 ASN A CA 1
ATOM 1312 C C . ASN A 1 168 ? 17.152 2.902 -1.094 1.00 77.56 168 ASN A C 1
ATOM 1314 O O . ASN A 1 168 ? 17.906 3.076 -0.133 1.00 77.56 168 ASN A O 1
ATOM 1318 N N . GLY A 1 169 ? 16.226 1.950 -1.127 1.00 80.62 169 GLY A N 1
ATOM 1319 C CA . GLY A 1 169 ? 16.067 0.909 -0.124 1.00 80.62 169 GLY A CA 1
ATOM 1320 C C . GLY A 1 169 ? 17.240 -0.057 -0.098 1.00 80.62 169 GLY A C 1
ATOM 1321 O O . GLY A 1 169 ? 18.019 -0.150 -1.047 1.00 80.62 169 GLY A O 1
ATOM 1322 N N . LYS A 1 170 ? 17.370 -0.781 1.015 1.00 86.19 170 LYS A N 1
ATOM 1323 C CA . LYS A 1 170 ? 18.373 -1.833 1.133 1.00 86.19 170 LYS A CA 1
ATOM 1324 C C . LYS A 1 170 ? 17.940 -3.035 0.290 1.00 86.19 170 LYS A C 1
ATOM 1326 O O . LYS A 1 170 ? 16.871 -3.597 0.521 1.00 86.19 170 LYS A O 1
ATOM 1331 N N . ILE A 1 171 ? 18.796 -3.419 -0.650 1.00 89.44 171 ILE A N 1
ATOM 1332 C CA . ILE A 1 171 ? 18.681 -4.649 -1.436 1.00 89.44 171 ILE A CA 1
ATOM 1333 C C . ILE A 1 171 ? 19.673 -5.645 -0.840 1.00 89.44 171 ILE A C 1
ATOM 1335 O O . ILE A 1 171 ? 20.872 -5.358 -0.825 1.00 89.44 171 ILE A O 1
ATOM 1339 N N . GLU A 1 172 ? 19.187 -6.763 -0.297 1.00 88.38 172 GLU A N 1
ATOM 1340 C CA . GLU A 1 172 ? 20.041 -7.740 0.394 1.00 88.38 172 GLU A CA 1
ATOM 1341 C C . GLU A 1 172 ? 20.796 -8.628 -0.591 1.00 88.38 172 GLU A C 1
ATOM 1343 O O . GLU A 1 172 ? 21.953 -8.969 -0.354 1.00 88.38 172 GLU A O 1
ATOM 1348 N N . ASN A 1 173 ? 20.155 -8.962 -1.712 1.00 86.94 173 ASN A N 1
ATOM 1349 C CA . ASN A 1 173 ? 20.724 -9.809 -2.748 1.00 86.94 173 ASN A CA 1
ATOM 1350 C C . ASN A 1 173 ? 20.972 -9.012 -4.039 1.00 86.94 173 ASN A C 1
ATOM 1352 O O . ASN A 1 173 ? 20.027 -8.596 -4.706 1.00 86.94 173 ASN A O 1
ATOM 1356 N N . GLN A 1 174 ? 22.248 -8.827 -4.389 1.00 91.38 174 GLN A N 1
ATOM 1357 C CA . GLN A 1 174 ? 22.693 -8.118 -5.597 1.00 91.38 174 GLN A CA 1
ATOM 1358 C C . GLN A 1 174 ? 23.379 -9.053 -6.613 1.00 91.38 174 GLN A C 1
ATOM 1360 O O . GLN A 1 174 ? 24.355 -8.676 -7.254 1.00 91.38 174 GLN A O 1
ATOM 1365 N N . THR A 1 175 ? 22.916 -10.301 -6.719 1.00 93.50 175 THR A N 1
ATOM 1366 C CA . THR A 1 175 ? 23.534 -11.333 -7.579 1.00 93.50 175 THR A CA 1
ATOM 1367 C C . THR A 1 175 ? 23.067 -11.309 -9.035 1.00 93.50 175 THR A C 1
ATOM 1369 O O . THR A 1 175 ? 23.683 -11.952 -9.882 1.00 93.50 175 THR A O 1
ATOM 1372 N N . TYR A 1 176 ? 21.995 -10.583 -9.349 1.00 93.06 176 TYR A N 1
ATOM 1373 C CA . TYR A 1 176 ? 21.431 -10.522 -10.693 1.00 93.06 176 TYR A CA 1
ATOM 1374 C C . TYR A 1 176 ? 22.104 -9.450 -11.556 1.00 93.06 176 TYR A C 1
ATOM 1376 O O . TYR A 1 176 ? 22.622 -8.449 -11.058 1.00 93.06 176 TYR A O 1
ATOM 1384 N N . LYS A 1 177 ? 22.037 -9.650 -12.877 1.00 92.69 177 LYS A N 1
ATOM 1385 C CA . LYS A 1 177 ? 22.739 -8.853 -13.896 1.00 92.69 177 LYS A CA 1
ATOM 1386 C C . LYS A 1 177 ? 22.415 -7.357 -13.860 1.00 92.69 177 LYS A C 1
ATOM 1388 O O . LYS A 1 177 ? 23.286 -6.544 -14.159 1.00 92.69 177 LYS A O 1
ATOM 1393 N N . THR A 1 178 ? 21.179 -6.986 -13.520 1.00 92.31 178 THR A N 1
ATOM 1394 C CA . THR A 1 178 ? 20.721 -5.588 -13.538 1.00 92.31 178 THR A CA 1
ATOM 1395 C C . THR A 1 178 ? 20.211 -5.138 -12.163 1.00 92.31 178 THR A C 1
ATOM 1397 O O . THR A 1 178 ? 19.652 -5.942 -11.406 1.00 92.31 178 THR A O 1
ATOM 1400 N N . PRO A 1 179 ? 20.354 -3.848 -11.801 1.00 91.12 179 PRO A N 1
ATOM 1401 C CA . PRO A 1 179 ? 19.775 -3.303 -10.569 1.00 91.12 179 PRO A CA 1
ATOM 1402 C C . PRO A 1 179 ? 18.254 -3.507 -10.457 1.00 91.12 179 PRO A C 1
ATOM 1404 O O . PRO A 1 179 ? 17.742 -3.778 -9.369 1.00 91.12 179 PRO A O 1
ATOM 1407 N N . GLN A 1 180 ? 17.532 -3.413 -11.575 1.00 92.50 180 GLN A N 1
ATOM 1408 C CA . GLN A 1 180 ? 16.084 -3.607 -11.654 1.00 92.50 180 GLN A CA 1
ATOM 1409 C C . GLN A 1 180 ? 15.709 -5.050 -11.308 1.00 92.50 180 GLN A C 1
ATOM 1411 O O . GLN A 1 180 ? 14.789 -5.269 -10.522 1.00 92.50 180 GLN A O 1
ATOM 1416 N N . LEU A 1 181 ? 16.461 -6.027 -11.822 1.00 94.31 181 LEU A N 1
ATOM 1417 C CA . LEU A 1 181 ? 16.230 -7.442 -11.546 1.00 94.31 181 LEU A CA 1
ATOM 1418 C C . LEU A 1 181 ? 16.522 -7.784 -10.077 1.00 94.31 181 LEU A C 1
ATOM 1420 O O . LEU A 1 181 ? 15.709 -8.435 -9.422 1.00 94.31 181 LEU A O 1
ATOM 1424 N N . ASN A 1 182 ? 17.616 -7.252 -9.518 1.00 94.62 182 ASN A N 1
ATOM 1425 C CA . ASN A 1 182 ? 17.908 -7.362 -8.082 1.00 94.62 182 ASN A CA 1
ATOM 1426 C C . ASN A 1 182 ? 16.768 -6.793 -7.223 1.00 94.62 182 ASN A C 1
ATOM 1428 O O . ASN A 1 182 ? 16.306 -7.427 -6.275 1.00 94.62 182 ASN A O 1
ATOM 1432 N N . THR A 1 183 ? 16.263 -5.617 -7.599 1.00 93.94 183 THR A N 1
ATOM 1433 C CA . THR A 1 183 ? 15.137 -4.971 -6.917 1.00 93.94 183 THR A CA 1
ATOM 1434 C C . THR A 1 183 ? 13.856 -5.802 -7.037 1.00 93.94 183 THR A C 1
ATOM 1436 O O . THR A 1 183 ? 13.131 -5.943 -6.055 1.00 93.94 183 THR A O 1
ATOM 1439 N N . PHE A 1 184 ? 13.576 -6.404 -8.198 1.00 95.19 184 PHE A N 1
ATOM 1440 C CA . PHE A 1 184 ? 12.400 -7.258 -8.398 1.00 95.19 184 PHE A CA 1
ATOM 1441 C C . PHE A 1 184 ? 12.407 -8.454 -7.453 1.00 95.19 184 PHE A C 1
ATOM 1443 O O . PHE A 1 184 ? 11.419 -8.691 -6.757 1.00 95.19 184 PHE A O 1
ATOM 1450 N N . TYR A 1 185 ? 13.524 -9.178 -7.380 1.00 95.69 185 TYR A N 1
ATOM 1451 C CA . TYR A 1 185 ? 13.624 -10.346 -6.510 1.00 95.69 185 TYR A CA 1
ATOM 1452 C C . TYR A 1 185 ? 13.638 -9.983 -5.021 1.00 95.69 185 TYR A C 1
ATOM 1454 O O . TYR A 1 185 ? 13.051 -10.709 -4.218 1.00 95.69 185 TYR A O 1
ATOM 1462 N N . GLU A 1 186 ? 14.213 -8.839 -4.647 1.00 94.94 186 GLU A N 1
ATOM 1463 C CA . GLU A 1 186 ? 14.108 -8.307 -3.283 1.00 94.94 186 GLU A CA 1
ATOM 1464 C C . GLU A 1 186 ? 12.646 -8.014 -2.910 1.00 94.94 186 GLU A C 1
ATOM 1466 O O . GLU A 1 186 ? 12.161 -8.453 -1.865 1.00 94.94 186 GLU A O 1
ATOM 1471 N N . ILE A 1 187 ? 11.908 -7.317 -3.781 1.00 94.19 187 ILE A N 1
ATOM 1472 C CA . ILE A 1 187 ? 10.493 -6.999 -3.557 1.00 94.19 187 ILE A CA 1
ATOM 1473 C C . ILE A 1 187 ? 9.655 -8.279 -3.496 1.00 94.19 187 ILE A C 1
ATOM 1475 O O . ILE A 1 187 ? 8.826 -8.420 -2.595 1.00 94.19 187 ILE A O 1
ATOM 1479 N N . LYS A 1 188 ? 9.891 -9.228 -4.409 1.00 95.06 188 LYS A N 1
ATOM 1480 C CA . LYS A 1 188 ? 9.241 -10.543 -4.401 1.00 95.06 188 LYS A CA 1
ATOM 1481 C C . LYS A 1 188 ? 9.442 -11.243 -3.055 1.00 95.06 188 LYS A C 1
ATOM 1483 O O . LYS A 1 188 ? 8.463 -11.640 -2.429 1.00 95.06 188 LYS A O 1
ATOM 1488 N N . SER A 1 189 ? 10.681 -11.298 -2.566 1.00 93.44 189 SER A N 1
ATOM 1489 C CA . SER A 1 189 ? 11.004 -11.917 -1.277 1.00 93.44 189 SER A CA 1
ATOM 1490 C C . SER A 1 189 ? 10.316 -11.216 -0.096 1.00 93.44 189 SER A C 1
ATOM 1492 O O . SER A 1 189 ? 9.822 -11.871 0.820 1.00 93.44 189 SER A O 1
ATOM 1494 N N . ARG A 1 190 ? 10.223 -9.880 -0.112 1.00 90.81 190 ARG A N 1
ATOM 1495 C CA . ARG A 1 190 ? 9.484 -9.099 0.899 1.00 90.81 190 ARG A CA 1
ATOM 1496 C C . ARG A 1 190 ? 7.992 -9.422 0.894 1.00 90.81 190 ARG A C 1
ATOM 1498 O O . ARG A 1 190 ? 7.416 -9.668 1.954 1.00 90.81 190 ARG A O 1
ATOM 1505 N N . VAL A 1 191 ? 7.382 -9.485 -0.286 1.00 91.56 191 VAL A N 1
ATOM 1506 C CA . VAL A 1 191 ? 5.972 -9.862 -0.444 1.00 91.56 191 VAL A CA 1
ATOM 1507 C C . VAL A 1 191 ? 5.711 -11.283 0.056 1.00 91.56 191 VAL A C 1
ATOM 1509 O O . VAL A 1 191 ? 4.740 -11.509 0.776 1.00 91.56 191 VAL A O 1
ATOM 1512 N N . GLU A 1 192 ? 6.601 -12.233 -0.229 1.00 90.00 192 GLU A N 1
ATOM 1513 C CA . GLU A 1 192 ? 6.513 -13.607 0.291 1.00 90.00 192 GLU A CA 1
ATOM 1514 C C . GLU A 1 192 ? 6.616 -13.666 1.829 1.00 90.00 192 GLU A C 1
ATOM 1516 O O . GLU A 1 192 ? 6.029 -14.547 2.458 1.00 90.00 192 GLU A O 1
ATOM 1521 N N . ARG A 1 193 ? 7.277 -12.684 2.461 1.00 87.38 193 ARG A N 1
ATOM 1522 C CA . ARG A 1 193 ? 7.301 -12.493 3.925 1.00 87.38 193 ARG A CA 1
ATOM 1523 C C . ARG A 1 193 ? 6.073 -11.753 4.482 1.00 87.38 193 ARG A C 1
ATOM 1525 O O . ARG A 1 193 ? 6.034 -11.464 5.681 1.00 87.38 193 ARG A O 1
ATOM 1532 N N . GLY A 1 194 ? 5.075 -11.447 3.652 1.00 83.38 194 GLY A N 1
ATOM 1533 C CA . GLY A 1 194 ? 3.860 -10.721 4.041 1.00 83.38 194 GLY A CA 1
ATOM 1534 C C . GLY A 1 194 ? 4.053 -9.206 4.177 1.00 83.38 194 GLY A C 1
ATOM 1535 O O . GLY A 1 194 ? 3.275 -8.531 4.860 1.00 83.38 194 GLY A O 1
ATOM 1536 N N . GLU A 1 195 ? 5.109 -8.662 3.573 1.00 87.88 195 GLU A N 1
ATOM 1537 C CA . GLU A 1 195 ? 5.342 -7.220 3.496 1.00 87.88 195 GLU A CA 1
ATOM 1538 C C . GLU A 1 195 ? 4.641 -6.628 2.263 1.00 87.88 195 GLU A C 1
ATOM 1540 O O . GLU A 1 195 ? 4.409 -7.326 1.278 1.00 87.88 195 GLU A O 1
ATOM 1545 N N . MET A 1 196 ? 4.305 -5.337 2.304 1.00 89.44 196 MET A N 1
ATOM 1546 C CA . MET A 1 196 ? 3.664 -4.624 1.196 1.00 89.44 196 MET A CA 1
ATOM 1547 C C . MET A 1 196 ? 4.555 -3.475 0.720 1.00 89.44 196 MET A C 1
ATOM 1549 O O . MET A 1 196 ? 4.222 -2.312 0.952 1.00 89.44 196 MET A O 1
ATOM 1553 N N . PRO A 1 197 ? 5.727 -3.778 0.143 1.00 89.44 197 PRO A N 1
ATOM 1554 C CA . PRO A 1 197 ? 6.730 -2.779 -0.181 1.00 89.44 197 PRO A CA 1
ATOM 1555 C C . PRO A 1 197 ? 6.212 -1.725 -1.161 1.00 89.44 197 PRO A C 1
ATOM 1557 O O . PRO A 1 197 ? 5.543 -2.018 -2.156 1.00 89.44 197 PRO A O 1
ATOM 1560 N N . TYR A 1 198 ? 6.584 -0.482 -0.873 1.00 87.38 198 TYR A N 1
ATOM 1561 C CA . TYR A 1 198 ? 6.390 0.658 -1.754 1.00 87.38 198 TYR A CA 1
ATOM 1562 C C . TYR A 1 198 ? 7.474 0.699 -2.839 1.00 87.38 198 TYR A C 1
ATOM 1564 O O . TYR A 1 198 ? 8.669 0.690 -2.531 1.00 87.38 198 TYR A O 1
ATOM 1572 N N . VAL A 1 199 ? 7.052 0.781 -4.101 1.00 89.12 199 VAL A N 1
ATOM 1573 C CA . VAL A 1 199 ? 7.929 0.695 -5.274 1.00 89.12 199 VAL A CA 1
ATOM 1574 C C . VAL A 1 199 ? 7.773 1.947 -6.127 1.00 89.12 199 VAL A C 1
ATOM 1576 O O . VAL A 1 199 ? 6.670 2.283 -6.558 1.00 89.12 199 VAL A O 1
ATOM 1579 N N . GLY A 1 200 ? 8.881 2.644 -6.369 1.00 89.44 200 GLY A N 1
ATOM 1580 C CA . GLY A 1 200 ? 8.960 3.724 -7.348 1.00 89.44 200 GLY A CA 1
ATOM 1581 C C . GLY A 1 200 ? 9.317 3.164 -8.718 1.00 89.44 200 GLY A C 1
ATOM 1582 O O . GLY A 1 200 ? 10.265 2.385 -8.835 1.00 89.44 200 GLY A O 1
ATOM 1583 N N . VAL A 1 201 ? 8.578 3.570 -9.747 1.00 90.62 201 VAL A N 1
ATOM 1584 C CA . VAL A 1 201 ? 8.756 3.069 -11.111 1.00 90.62 201 VAL A CA 1
ATOM 1585 C C . VAL A 1 201 ? 8.782 4.189 -12.138 1.00 90.62 201 VAL A C 1
ATOM 1587 O O . VAL A 1 201 ? 8.190 5.247 -11.933 1.00 90.62 201 VAL A O 1
ATOM 1590 N N . GLN A 1 202 ? 9.471 3.955 -13.248 1.00 91.56 202 GLN A N 1
ATOM 1591 C CA . GLN A 1 202 ? 9.410 4.804 -14.428 1.00 91.56 202 GLN A CA 1
ATOM 1592 C C . GLN A 1 202 ? 9.510 3.936 -15.672 1.00 91.56 202 GLN A C 1
ATOM 1594 O O . GLN A 1 202 ? 10.410 3.107 -15.776 1.00 91.56 202 GLN A O 1
ATOM 1599 N N . GLY A 1 203 ? 8.608 4.165 -16.614 1.00 92.12 203 GLY A N 1
ATOM 1600 C CA . GLY A 1 203 ? 8.672 3.622 -17.965 1.00 92.12 203 GLY A CA 1
ATOM 1601 C C . GLY A 1 203 ? 8.203 4.668 -18.971 1.00 92.12 203 GLY A C 1
ATOM 1602 O O . GLY A 1 203 ? 7.826 5.782 -18.582 1.00 92.12 203 GLY A O 1
ATOM 1603 N N . LEU A 1 204 ? 8.261 4.340 -20.259 1.00 92.25 204 LEU A N 1
ATOM 1604 C CA . LEU A 1 204 ? 7.926 5.286 -21.324 1.00 92.25 204 LEU A CA 1
ATOM 1605 C C . LEU A 1 204 ? 6.425 5.616 -21.332 1.00 92.25 204 LEU A C 1
ATOM 1607 O O . LEU A 1 204 ? 6.050 6.779 -21.460 1.00 92.25 204 LEU A O 1
ATOM 1611 N N . LEU A 1 205 ? 5.575 4.603 -21.151 1.00 91.88 205 LEU A N 1
ATOM 1612 C CA . LEU A 1 205 ? 4.108 4.717 -21.176 1.00 91.88 205 LEU A CA 1
ATOM 1613 C C . LEU A 1 205 ? 3.508 4.996 -19.787 1.00 91.88 205 LEU A C 1
ATOM 1615 O O . LEU A 1 205 ? 2.436 5.600 -19.641 1.00 91.88 205 LEU A O 1
ATOM 1619 N N . THR A 1 206 ? 4.191 4.529 -18.747 1.00 89.31 206 THR A N 1
ATOM 1620 C CA . THR A 1 206 ? 3.798 4.660 -17.342 1.00 89.31 206 THR A CA 1
ATOM 1621 C C . THR A 1 206 ? 4.144 6.046 -16.813 1.00 89.31 206 THR A C 1
ATOM 1623 O O . THR A 1 206 ? 3.393 6.605 -16.013 1.00 89.31 206 THR A O 1
ATOM 1626 N N . GLY A 1 207 ? 5.257 6.625 -17.279 1.00 89.25 207 GLY A N 1
ATOM 1627 C CA . GLY A 1 207 ? 5.856 7.802 -16.660 1.00 89.25 207 GLY A CA 1
ATOM 1628 C C . GLY A 1 207 ? 6.379 7.493 -15.255 1.00 89.25 207 GLY A C 1
ATOM 1629 O O . GLY A 1 207 ? 6.424 6.340 -14.831 1.00 89.25 207 GLY A O 1
ATOM 1630 N N . ALA A 1 208 ? 6.803 8.528 -14.528 1.00 87.00 208 ALA A N 1
ATOM 1631 C CA . ALA A 1 208 ? 7.266 8.371 -13.153 1.00 87.00 208 ALA A CA 1
ATOM 1632 C C . ALA A 1 208 ? 6.078 8.176 -12.202 1.00 87.00 208 ALA A C 1
ATOM 1634 O O . ALA A 1 208 ? 5.205 9.042 -12.094 1.00 87.00 208 ALA A O 1
ATOM 1635 N N . HIS A 1 209 ? 6.063 7.048 -11.502 1.00 87.19 209 HIS A N 1
ATOM 1636 C CA . HIS A 1 209 ? 4.916 6.591 -10.734 1.00 87.19 209 HIS A CA 1
ATOM 1637 C C . HIS A 1 209 ? 5.324 5.793 -9.491 1.00 87.19 209 HIS A C 1
ATOM 1639 O O . HIS A 1 209 ? 6.503 5.524 -9.253 1.00 87.19 209 HIS A O 1
ATOM 1645 N N . ALA A 1 210 ? 4.344 5.449 -8.663 1.00 86.69 210 ALA A N 1
ATOM 1646 C CA . ALA A 1 210 ? 4.544 4.686 -7.451 1.00 86.69 210 ALA A CA 1
ATOM 1647 C C . ALA A 1 210 ? 3.400 3.717 -7.172 1.00 86.69 210 ALA A C 1
ATOM 1649 O O . ALA A 1 210 ? 2.233 4.096 -7.249 1.00 86.69 210 ALA A O 1
ATOM 1650 N N . VAL A 1 211 ? 3.748 2.494 -6.780 1.00 90.50 211 VAL A N 1
ATOM 1651 C CA . VAL A 1 211 ? 2.800 1.397 -6.551 1.00 90.50 211 VAL A CA 1
ATOM 1652 C C . VAL A 1 211 ? 3.141 0.622 -5.275 1.00 90.50 211 VAL A C 1
ATOM 1654 O O . VAL A 1 211 ? 4.232 0.760 -4.717 1.00 90.50 211 VAL A O 1
ATOM 1657 N N . LEU A 1 212 ? 2.207 -0.205 -4.804 1.00 91.06 212 LEU A N 1
ATOM 1658 C CA . LEU A 1 212 ? 2.416 -1.116 -3.673 1.00 91.06 212 LEU A CA 1
ATOM 1659 C C . LEU A 1 212 ? 2.393 -2.562 -4.154 1.00 91.06 212 LEU A C 1
ATOM 1661 O O . LEU A 1 212 ? 1.351 -3.018 -4.622 1.00 91.06 212 LEU A O 1
ATOM 1665 N N . ALA A 1 213 ? 3.488 -3.301 -4.003 1.00 92.81 213 ALA A N 1
ATOM 1666 C CA . ALA A 1 213 ? 3.473 -4.735 -4.280 1.00 92.81 213 ALA A CA 1
ATOM 1667 C C . ALA A 1 213 ? 2.892 -5.503 -3.092 1.00 92.81 213 ALA A C 1
ATOM 1669 O O . ALA A 1 213 ? 3.221 -5.195 -1.951 1.00 92.81 213 ALA A O 1
ATOM 1670 N N . TYR A 1 214 ? 2.016 -6.479 -3.345 1.00 91.06 214 TYR A N 1
ATOM 1671 C CA . TYR A 1 214 ? 1.254 -7.134 -2.270 1.00 91.06 214 TYR A CA 1
ATOM 1672 C C . TYR A 1 214 ? 1.103 -8.649 -2.407 1.00 91.06 214 TYR A C 1
ATOM 1674 O O . TYR A 1 214 ? 0.742 -9.308 -1.434 1.00 91.06 214 TYR A O 1
ATOM 1682 N N . LYS A 1 215 ? 1.334 -9.223 -3.593 1.00 91.62 215 LYS A N 1
ATOM 1683 C CA . LYS A 1 215 ? 1.158 -10.663 -3.813 1.00 91.62 215 LYS A CA 1
ATOM 1684 C C . LYS A 1 215 ? 2.046 -11.166 -4.944 1.00 91.62 215 LYS A C 1
ATOM 1686 O O . LYS A 1 215 ? 2.207 -10.487 -5.949 1.00 91.62 215 LYS A O 1
ATOM 1691 N N . VAL A 1 216 ? 2.576 -12.376 -4.797 1.00 93.50 216 VAL A N 1
ATOM 1692 C CA . VAL A 1 216 ? 3.154 -13.141 -5.909 1.00 93.50 216 VAL A CA 1
ATOM 1693 C C . VAL A 1 216 ? 2.055 -14.020 -6.503 1.00 93.50 216 VAL A C 1
ATOM 1695 O O . VAL A 1 216 ? 1.329 -14.692 -5.766 1.00 93.50 216 VAL A O 1
ATOM 1698 N N . ALA A 1 217 ? 1.905 -13.998 -7.822 1.00 93.56 217 ALA A N 1
ATOM 1699 C CA . ALA A 1 217 ? 0.914 -14.793 -8.542 1.00 93.56 217 ALA A CA 1
ATOM 1700 C C . ALA A 1 217 ? 1.500 -15.352 -9.845 1.00 93.56 217 ALA A C 1
ATOM 1702 O O . ALA A 1 217 ? 2.684 -15.177 -10.134 1.00 93.56 217 ALA A O 1
ATOM 1703 N N . HIS A 1 218 ? 0.658 -16.033 -10.620 1.00 92.50 218 HIS A N 1
ATOM 1704 C CA . HIS A 1 218 ? 0.984 -16.485 -11.966 1.00 92.50 218 HIS A CA 1
ATOM 1705 C C . HIS A 1 218 ? -0.049 -15.939 -12.948 1.00 92.50 218 HIS A C 1
ATOM 1707 O O . HIS A 1 218 ? -1.247 -15.974 -12.661 1.00 92.50 218 HIS A O 1
ATOM 1713 N N . VAL A 1 219 ? 0.423 -15.437 -14.087 1.00 88.94 219 VAL A N 1
ATOM 1714 C CA . VAL A 1 219 ? -0.404 -15.007 -15.221 1.00 88.94 219 VAL A CA 1
ATOM 1715 C C . VAL A 1 219 ? 0.169 -15.682 -16.462 1.00 88.94 219 VAL A C 1
ATOM 1717 O O . VAL A 1 219 ? 1.302 -15.410 -16.860 1.00 88.94 219 VAL A O 1
ATOM 1720 N N . GLY A 1 220 ? -0.585 -16.625 -17.032 1.00 88.31 220 GLY A N 1
ATOM 1721 C CA . GLY A 1 220 ? -0.051 -17.541 -18.041 1.00 88.31 220 GLY A CA 1
ATOM 1722 C C . GLY A 1 220 ? 1.132 -18.344 -17.486 1.00 88.31 220 GLY A C 1
ATOM 1723 O O . GLY A 1 220 ? 1.035 -18.934 -16.411 1.00 88.31 220 GLY A O 1
ATOM 1724 N N . SER A 1 221 ? 2.256 -18.340 -18.202 1.00 87.75 221 SER A N 1
ATOM 1725 C CA . SER A 1 221 ? 3.509 -18.998 -17.802 1.00 87.75 221 SER A CA 1
ATOM 1726 C C . SER A 1 221 ? 4.421 -18.139 -16.918 1.00 87.75 221 SER A C 1
ATOM 1728 O O . SER A 1 221 ? 5.470 -18.613 -16.485 1.00 87.75 221 SER A O 1
ATOM 1730 N N . HIS A 1 222 ? 4.068 -16.879 -16.650 1.00 88.00 222 HIS A N 1
ATOM 1731 C CA . HIS A 1 222 ? 4.939 -15.959 -15.923 1.00 88.00 222 HIS A CA 1
ATOM 1732 C C . HIS A 1 222 ? 4.604 -15.931 -14.432 1.00 88.00 222 HIS A C 1
ATOM 1734 O O . HIS A 1 222 ? 3.447 -15.767 -14.041 1.00 88.00 222 HIS A O 1
ATOM 1740 N N . SER A 1 223 ? 5.637 -16.031 -13.589 1.00 92.12 223 SER A N 1
ATOM 1741 C CA . SER A 1 223 ? 5.546 -15.617 -12.187 1.00 92.12 223 SER A CA 1
ATOM 1742 C C . SER A 1 223 ? 5.558 -14.092 -12.143 1.00 92.12 223 SER A C 1
ATOM 1744 O O . SER A 1 223 ? 6.492 -13.459 -12.636 1.00 92.12 223 SER A O 1
ATOM 1746 N N . VAL A 1 224 ? 4.510 -13.508 -11.569 1.00 95.38 224 VAL A N 1
ATOM 1747 C CA . VAL A 1 224 ? 4.302 -12.061 -11.547 1.00 95.38 224 VAL A CA 1
ATOM 1748 C C . VAL A 1 224 ? 4.222 -11.535 -10.121 1.00 95.38 224 VAL A C 1
ATOM 1750 O O . VAL A 1 224 ? 3.850 -12.246 -9.182 1.00 95.38 224 VAL A O 1
ATOM 1753 N N . LEU A 1 225 ? 4.541 -10.257 -9.970 1.00 95.44 225 LEU A N 1
ATOM 1754 C CA . LEU A 1 225 ? 4.409 -9.518 -8.728 1.00 95.44 225 LEU A CA 1
ATOM 1755 C C . LEU A 1 225 ? 3.222 -8.558 -8.841 1.00 95.44 225 LEU A C 1
ATOM 1757 O O . LEU A 1 225 ? 3.321 -7.521 -9.491 1.00 95.44 225 LEU A O 1
ATOM 1761 N N . CYS A 1 226 ? 2.107 -8.903 -8.205 1.00 94.12 226 CYS A N 1
ATOM 1762 C CA . CYS A 1 226 ? 0.893 -8.097 -8.189 1.00 94.12 226 CYS A CA 1
ATOM 1763 C C . CYS A 1 226 ? 1.099 -6.808 -7.408 1.00 94.12 226 CYS A C 1
ATOM 1765 O O . CYS A 1 226 ? 1.613 -6.826 -6.280 1.00 94.12 226 CYS A O 1
ATOM 1767 N N . VAL A 1 227 ? 0.620 -5.705 -7.977 1.00 92.94 227 VAL A N 1
ATOM 1768 C CA . VAL A 1 227 ? 0.731 -4.374 -7.390 1.00 92.94 227 VAL A CA 1
ATOM 1769 C C . VAL A 1 227 ? -0.590 -3.615 -7.403 1.00 92.94 227 VAL A C 1
ATOM 1771 O O . VAL A 1 227 ? -1.468 -3.873 -8.220 1.00 92.94 227 VAL A O 1
ATOM 1774 N N . LYS A 1 228 ? -0.738 -2.684 -6.461 1.00 89.38 228 LYS A N 1
ATOM 1775 C CA . LYS A 1 228 ? -1.838 -1.718 -6.402 1.00 89.38 228 LYS A CA 1
ATOM 1776 C C . LYS A 1 228 ? -1.350 -0.391 -6.965 1.00 89.38 228 LYS A C 1
ATOM 1778 O O . LYS A 1 228 ? -0.355 0.149 -6.470 1.00 89.38 228 LYS A O 1
ATOM 1783 N N . ASP A 1 229 ? -2.050 0.113 -7.975 1.00 89.31 229 ASP A N 1
ATOM 1784 C CA . ASP A 1 229 ? -1.792 1.409 -8.592 1.00 89.31 229 ASP A CA 1
ATOM 1785 C C . ASP A 1 229 ? -2.763 2.445 -7.993 1.00 89.31 229 ASP A C 1
ATOM 1787 O O . ASP A 1 229 ? -3.970 2.300 -8.143 1.00 89.31 229 ASP A O 1
ATOM 1791 N N . PRO A 1 230 ? -2.280 3.495 -7.307 1.00 84.50 230 PRO A N 1
ATOM 1792 C CA . PRO A 1 230 ? -3.144 4.515 -6.707 1.00 84.50 230 PRO A CA 1
ATOM 1793 C C . PRO A 1 230 ? -3.852 5.432 -7.727 1.00 84.50 230 PRO A C 1
ATOM 1795 O O . PRO A 1 230 ? -4.689 6.249 -7.341 1.00 84.50 230 PRO A O 1
ATOM 1798 N N . ASN A 1 231 ? -3.499 5.347 -9.012 1.00 83.00 231 ASN A N 1
ATOM 1799 C CA . ASN A 1 231 ? -4.111 6.098 -10.110 1.00 83.00 231 ASN A CA 1
ATOM 1800 C C . ASN A 1 231 ? -5.138 5.259 -10.889 1.00 83.00 231 ASN A C 1
ATOM 1802 O O . ASN A 1 231 ? -5.541 5.676 -11.971 1.00 83.00 231 ASN A O 1
ATOM 1806 N N . TYR A 1 232 ? -5.498 4.071 -10.404 1.00 83.00 232 TYR A N 1
ATOM 1807 C CA . TYR A 1 232 ? -6.484 3.214 -11.046 1.00 83.00 232 TYR A CA 1
ATOM 1808 C C . TYR A 1 232 ? -7.355 2.535 -9.990 1.00 83.00 232 TYR A C 1
ATOM 1810 O O . TYR A 1 232 ? -6.858 2.007 -8.996 1.00 83.00 232 TYR A O 1
ATOM 1818 N N . SER A 1 233 ? -8.663 2.541 -10.214 1.00 75.19 233 SER A N 1
ATOM 1819 C CA . SER A 1 233 ? -9.624 1.772 -9.431 1.00 75.19 233 SER A CA 1
ATOM 1820 C C . SER A 1 233 ? -10.666 1.218 -10.387 1.00 75.19 233 SER A C 1
ATOM 1822 O O . SER A 1 233 ? -11.439 1.982 -10.959 1.00 75.19 233 SER A O 1
ATOM 1824 N N . SER A 1 234 ? -10.720 -0.104 -10.557 1.00 70.69 234 SER A N 1
ATOM 1825 C CA . SER A 1 234 ? -11.756 -0.724 -11.393 1.00 70.69 234 SER A CA 1
ATOM 1826 C C . SER A 1 234 ? -13.144 -0.692 -10.734 1.00 70.69 234 SER A C 1
ATOM 1828 O O . SER A 1 234 ? -14.133 -1.034 -11.377 1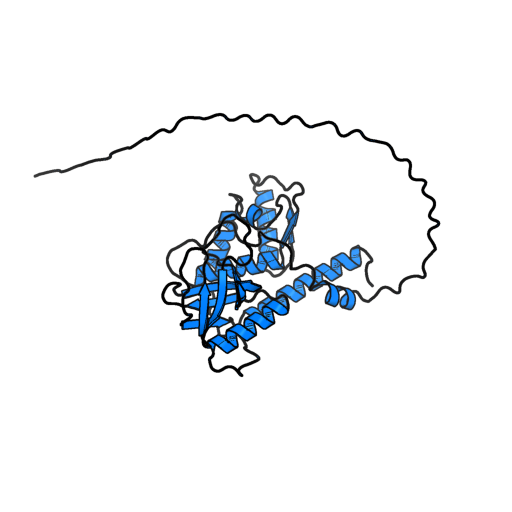.00 70.69 234 SER A O 1
ATOM 1830 N N . GLY A 1 235 ? -13.226 -0.342 -9.440 1.00 70.38 235 GLY A N 1
ATOM 1831 C CA . GLY A 1 235 ? -14.442 -0.470 -8.622 1.00 70.38 235 GLY A CA 1
ATOM 1832 C C . GLY A 1 235 ? -14.861 -1.925 -8.378 1.00 70.38 235 GLY A C 1
ATOM 1833 O O . GLY A 1 235 ? -15.848 -2.190 -7.696 1.00 70.38 235 GLY A O 1
ATOM 1834 N N . THR A 1 236 ? -14.105 -2.882 -8.919 1.00 70.25 236 THR A N 1
ATOM 1835 C CA . THR A 1 236 ? -14.333 -4.315 -8.778 1.00 70.25 236 THR A CA 1
ATOM 1836 C C . THR A 1 236 ? -13.097 -4.963 -8.185 1.00 70.25 236 THR A C 1
ATOM 1838 O O . THR A 1 236 ? -11.972 -4.511 -8.358 1.00 70.25 236 THR A O 1
ATOM 1841 N N . ALA A 1 237 ? -13.288 -6.040 -7.444 1.00 66.62 237 ALA A N 1
ATOM 1842 C CA . ALA A 1 237 ? -12.161 -6.815 -6.981 1.00 66.62 237 ALA A CA 1
ATOM 1843 C C . ALA A 1 237 ? -11.636 -7.696 -8.112 1.00 66.62 237 ALA A C 1
ATOM 1845 O O . ALA A 1 237 ? -12.287 -8.681 -8.464 1.00 66.62 237 ALA A O 1
ATOM 1846 N N . GLN A 1 238 ? -10.459 -7.392 -8.656 1.00 68.62 238 GLN A N 1
ATOM 1847 C CA . GLN A 1 238 ? -9.772 -8.339 -9.529 1.00 68.62 238 GLN A CA 1
ATOM 1848 C C . GLN A 1 238 ? -8.432 -8.771 -8.937 1.00 68.62 238 GLN A C 1
ATOM 1850 O O . GLN A 1 238 ? -7.684 -8.017 -8.307 1.00 68.62 238 GLN A O 1
ATOM 1855 N N . ILE A 1 239 ? -8.123 -10.046 -9.148 1.00 72.31 239 ILE A N 1
ATOM 1856 C CA . ILE A 1 239 ? -6.868 -10.637 -8.706 1.00 72.31 239 ILE A CA 1
ATOM 1857 C C . ILE A 1 239 ? -5.764 -10.112 -9.623 1.00 72.31 239 ILE A C 1
ATOM 1859 O O . ILE A 1 239 ? -5.755 -10.420 -10.809 1.00 72.31 239 ILE A O 1
ATOM 1863 N N . CYS A 1 240 ? -4.786 -9.399 -9.056 1.00 84.94 240 CYS A N 1
ATOM 1864 C CA . CYS A 1 240 ? -3.576 -8.995 -9.778 1.00 84.94 240 CYS A CA 1
ATOM 1865 C C . CYS A 1 240 ? -3.831 -8.065 -10.987 1.00 84.94 240 CYS A C 1
ATOM 1867 O O . CYS A 1 240 ? -3.207 -8.242 -12.027 1.00 84.94 240 CYS A O 1
ATOM 1869 N N . GLU A 1 241 ? -4.716 -7.066 -10.849 1.00 87.75 241 GLU A N 1
ATOM 1870 C CA . GLU A 1 241 ? -5.036 -6.080 -11.912 1.00 87.75 241 GLU A CA 1
ATOM 1871 C C . GLU A 1 241 ? -3.811 -5.461 -12.577 1.00 87.75 241 GLU A C 1
ATOM 1873 O O . GLU A 1 241 ? -3.793 -5.173 -13.776 1.00 87.75 241 GLU A O 1
ATOM 1878 N N . HIS A 1 242 ? -2.787 -5.210 -11.772 1.00 92.62 242 HIS A N 1
ATOM 1879 C CA . HIS A 1 242 ? -1.524 -4.673 -12.222 1.00 92.62 242 HIS A CA 1
ATOM 1880 C C . HIS A 1 242 ? -0.413 -5.542 -11.686 1.00 92.62 242 HIS A C 1
ATOM 1882 O O . HIS A 1 242 ? -0.486 -6.041 -10.556 1.00 92.62 242 HIS A O 1
ATOM 1888 N N . TYR A 1 243 ? 0.631 -5.713 -12.481 1.00 96.06 243 TYR A N 1
ATOM 1889 C CA . TYR A 1 243 ? 1.719 -6.586 -12.094 1.00 96.06 243 TYR A CA 1
ATOM 1890 C C . TYR A 1 243 ? 3.029 -6.241 -12.780 1.00 96.06 243 TYR A C 1
ATOM 1892 O O . TYR A 1 243 ? 3.061 -5.732 -13.902 1.00 96.06 243 TYR A O 1
ATOM 1900 N N . PHE A 1 244 ? 4.119 -6.563 -12.089 1.00 97.38 244 PHE A N 1
ATOM 1901 C CA . PHE A 1 244 ? 5.443 -6.636 -12.684 1.00 97.38 244 PHE A CA 1
ATOM 1902 C C . PHE A 1 244 ? 5.759 -8.068 -13.105 1.00 97.38 244 PHE A C 1
ATOM 1904 O O . PHE A 1 244 ? 5.393 -9.018 -12.410 1.00 97.38 244 PHE A O 1
ATOM 1911 N N . TYR A 1 245 ? 6.477 -8.222 -14.209 1.00 96.88 245 TYR A N 1
ATOM 1912 C CA . TYR A 1 245 ? 6.957 -9.512 -14.698 1.00 96.88 245 TYR A CA 1
ATOM 1913 C C . TYR A 1 245 ? 8.317 -9.353 -15.383 1.00 96.88 245 TYR A C 1
ATOM 1915 O O . TYR A 1 245 ? 8.736 -8.233 -15.678 1.00 96.88 245 TYR A O 1
ATOM 1923 N N . ILE A 1 246 ? 9.017 -10.471 -15.584 1.00 96.50 246 ILE A N 1
ATOM 1924 C CA . ILE A 1 246 ? 10.350 -10.498 -16.196 1.00 96.50 246 ILE A CA 1
ATOM 1925 C C . ILE A 1 246 ? 10.271 -11.162 -17.572 1.00 96.50 246 ILE A C 1
ATOM 1927 O O . ILE A 1 246 ? 9.675 -12.235 -17.701 1.00 96.50 246 ILE A O 1
ATOM 1931 N N . VAL A 1 247 ? 10.905 -10.538 -18.565 1.00 95.25 247 VAL A N 1
ATOM 1932 C CA . VAL A 1 247 ? 11.178 -11.098 -19.899 1.00 95.25 247 VAL A CA 1
ATOM 1933 C C . VAL A 1 247 ? 12.599 -10.698 -20.278 1.00 95.25 247 VAL A C 1
ATOM 1935 O O . VAL A 1 247 ? 12.944 -9.530 -20.135 1.00 95.25 247 VAL A O 1
ATOM 1938 N N . ASP A 1 248 ? 13.422 -11.655 -20.711 1.00 94.69 248 ASP A N 1
ATOM 1939 C CA . ASP A 1 248 ? 14.808 -11.423 -21.150 1.00 94.69 248 ASP A CA 1
ATOM 1940 C C . ASP A 1 248 ? 15.652 -10.581 -20.165 1.00 94.69 248 ASP A C 1
ATOM 1942 O O . ASP A 1 248 ? 16.324 -9.629 -20.552 1.00 94.69 248 ASP A O 1
ATOM 1946 N N . ASP A 1 249 ? 15.596 -10.924 -18.870 1.00 94.81 249 ASP A N 1
ATOM 1947 C CA . ASP A 1 249 ? 16.253 -10.215 -17.750 1.00 94.81 249 ASP A CA 1
ATOM 1948 C C . ASP A 1 249 ? 15.810 -8.753 -17.526 1.00 94.81 249 ASP A C 1
ATOM 1950 O O . ASP A 1 249 ? 16.423 -8.016 -16.746 1.00 94.81 249 ASP A O 1
ATOM 1954 N N . GLU A 1 250 ? 14.713 -8.333 -18.153 1.00 96.00 250 GLU A N 1
ATOM 1955 C CA . GLU A 1 250 ? 14.153 -6.989 -18.051 1.00 96.00 250 GLU A CA 1
ATOM 1956 C C . GLU A 1 250 ? 12.820 -6.997 -17.301 1.00 96.00 250 GLU A C 1
ATOM 1958 O O . GLU A 1 250 ? 12.020 -7.928 -17.410 1.00 96.00 250 GLU A O 1
ATOM 1963 N N . VAL A 1 251 ? 12.568 -5.938 -16.527 1.00 96.69 251 VAL A N 1
ATOM 1964 C CA . VAL A 1 251 ? 11.342 -5.799 -15.730 1.00 96.69 251 VAL A CA 1
ATOM 1965 C C . VAL A 1 251 ? 10.308 -4.991 -16.507 1.00 96.69 251 VAL A C 1
ATOM 1967 O O . VAL A 1 251 ? 10.554 -3.845 -16.890 1.00 96.69 251 VAL A O 1
ATOM 1970 N N . TYR A 1 252 ? 9.123 -5.566 -16.676 1.00 97.12 252 TYR A N 1
ATOM 1971 C CA . TYR A 1 252 ? 7.979 -4.938 -17.325 1.00 97.12 252 TYR A CA 1
ATOM 1972 C C . TYR A 1 252 ? 6.856 -4.693 -16.327 1.00 97.12 252 TYR A C 1
ATOM 1974 O O . TYR A 1 252 ? 6.652 -5.478 -15.403 1.00 97.12 252 TYR A O 1
ATOM 1982 N N . PHE A 1 253 ? 6.100 -3.619 -16.537 1.00 96.44 253 PHE A N 1
ATOM 1983 C CA . PHE A 1 253 ? 4.872 -3.312 -15.813 1.00 96.44 253 PHE A CA 1
ATOM 1984 C C . PHE A 1 253 ? 3.674 -3.458 -16.744 1.00 96.44 253 PHE A C 1
ATOM 1986 O O . PHE A 1 253 ? 3.647 -2.856 -17.815 1.00 96.44 253 PHE A O 1
ATOM 1993 N N . LYS A 1 254 ? 2.668 -4.233 -16.338 1.00 95.44 254 LYS A N 1
ATOM 1994 C CA . LYS A 1 254 ? 1.359 -4.270 -16.992 1.00 95.44 254 LYS A CA 1
ATOM 1995 C C . LYS A 1 254 ? 0.336 -3.614 -16.076 1.00 95.44 254 LYS A C 1
ATOM 1997 O O . LYS A 1 254 ? 0.131 -4.070 -14.951 1.00 95.44 254 LYS A O 1
ATOM 2002 N N . ARG A 1 255 ? -0.329 -2.579 -16.588 1.00 92.75 255 ARG A N 1
ATOM 2003 C CA . ARG A 1 255 ? -1.541 -2.011 -15.992 1.00 92.75 255 ARG A CA 1
ATOM 2004 C C . ARG A 1 255 ? -2.772 -2.571 -16.709 1.00 92.75 255 ARG A C 1
ATOM 2006 O O . ARG A 1 255 ? -2.666 -3.002 -17.855 1.00 92.75 255 ARG A O 1
ATOM 2013 N N . ALA A 1 256 ? -3.925 -2.581 -16.046 1.00 90.19 256 ALA A N 1
ATOM 2014 C CA . ALA A 1 256 ? -5.135 -3.214 -16.578 1.00 90.19 256 ALA A CA 1
ATOM 2015 C C . ALA A 1 256 ? -5.634 -2.527 -17.864 1.00 90.19 256 ALA A C 1
ATOM 2017 O O . ALA A 1 256 ? -6.090 -3.186 -18.791 1.00 90.19 256 ALA A O 1
ATOM 2018 N N . ASP A 1 257 ? -5.481 -1.206 -17.935 1.00 89.62 257 ASP A N 1
ATOM 2019 C CA . ASP A 1 257 ? -5.971 -0.311 -18.989 1.00 89.62 257 ASP A CA 1
ATOM 2020 C C . ASP A 1 257 ? -4.877 0.168 -19.963 1.00 89.62 257 ASP A C 1
ATOM 2022 O O . ASP A 1 257 ? -5.126 1.047 -20.786 1.00 89.62 257 ASP A O 1
ATOM 2026 N N . LYS A 1 258 ? -3.648 -0.352 -19.856 1.00 91.12 258 LYS A N 1
ATOM 2027 C CA . LYS A 1 258 ? -2.510 0.064 -20.691 1.00 91.12 258 LYS A CA 1
ATOM 2028 C C . LYS A 1 258 ? -1.704 -1.118 -21.189 1.00 91.12 258 LYS A C 1
ATOM 2030 O O . LYS A 1 258 ? -1.683 -2.179 -20.567 1.00 91.12 258 LYS A O 1
ATOM 2035 N N . ASP A 1 259 ? -0.982 -0.919 -22.281 1.00 94.94 259 ASP A N 1
ATOM 2036 C CA . ASP A 1 259 ? 0.020 -1.873 -22.742 1.00 94.94 259 ASP A CA 1
ATOM 2037 C C . ASP A 1 259 ? 1.161 -2.040 -21.738 1.00 94.94 259 ASP A C 1
ATOM 2039 O O . ASP A 1 259 ? 1.367 -1.219 -20.839 1.00 94.94 259 ASP A O 1
ATOM 2043 N N . SER A 1 260 ? 1.877 -3.157 -21.871 1.00 96.19 260 SER A N 1
ATOM 2044 C CA . SER A 1 260 ? 3.059 -3.401 -21.055 1.00 96.19 260 SER A CA 1
ATOM 2045 C C . SER A 1 260 ? 4.157 -2.399 -21.369 1.00 96.19 260 SER A C 1
ATOM 2047 O O . SER A 1 260 ? 4.416 -2.076 -22.524 1.00 96.19 260 SER A O 1
ATOM 2049 N N . ASP A 1 261 ? 4.834 -1.954 -20.322 1.00 96.69 261 ASP A N 1
ATOM 2050 C CA . ASP A 1 261 ? 5.870 -0.939 -20.406 1.00 96.69 261 ASP A CA 1
ATOM 2051 C C . ASP A 1 261 ? 7.152 -1.451 -19.756 1.00 96.69 261 ASP A C 1
ATOM 2053 O O . ASP A 1 261 ? 7.110 -2.070 -18.690 1.00 96.69 261 ASP A O 1
ATOM 2057 N N . LYS A 1 262 ? 8.296 -1.205 -20.393 1.00 96.94 262 LYS A N 1
ATOM 2058 C CA . LYS A 1 262 ? 9.601 -1.581 -19.842 1.00 96.94 262 LYS A CA 1
ATOM 2059 C C . LYS A 1 262 ? 10.000 -0.571 -18.770 1.00 96.94 262 LYS A C 1
ATOM 2061 O O . LYS A 1 262 ? 9.991 0.637 -19.009 1.00 96.94 262 LYS A O 1
ATOM 2066 N N . MET A 1 263 ? 10.389 -1.055 -17.596 1.00 95.31 263 MET A N 1
ATOM 2067 C CA . MET A 1 263 ? 10.787 -0.193 -16.487 1.00 95.31 263 MET A CA 1
ATOM 2068 C C . MET A 1 263 ? 12.228 0.291 -16.662 1.00 95.31 263 MET A C 1
ATOM 2070 O O . MET A 1 263 ? 13.183 -0.461 -16.490 1.00 95.31 263 MET A O 1
ATOM 2074 N N . THR A 1 264 ? 12.393 1.577 -16.971 1.00 92.62 264 THR A N 1
ATOM 2075 C CA . THR A 1 264 ? 13.696 2.256 -17.003 1.00 92.62 264 THR A CA 1
ATOM 2076 C C . THR A 1 264 ? 14.182 2.610 -15.598 1.00 92.62 264 THR A C 1
ATOM 2078 O O . THR A 1 264 ? 15.382 2.583 -15.329 1.00 92.62 264 THR A O 1
ATOM 2081 N N . TYR A 1 265 ? 13.252 2.858 -14.672 1.00 90.06 265 TYR A N 1
ATOM 2082 C CA . TYR A 1 265 ? 13.515 2.987 -13.241 1.00 90.06 265 TYR A CA 1
ATOM 2083 C C . TYR A 1 265 ? 12.627 2.020 -12.464 1.00 90.06 265 TYR A C 1
ATOM 2085 O O . TYR A 1 265 ? 11.424 1.934 -12.706 1.00 90.06 265 TYR A O 1
ATOM 2093 N N . PHE A 1 266 ? 13.219 1.316 -11.507 1.00 90.69 266 PHE A N 1
ATOM 2094 C CA . PHE A 1 266 ? 12.520 0.373 -10.648 1.00 90.69 266 PHE A CA 1
ATOM 2095 C C . PHE A 1 266 ? 13.258 0.305 -9.311 1.00 90.69 266 PHE A C 1
ATOM 2097 O O . PHE A 1 266 ? 14.381 -0.193 -9.256 1.00 90.69 266 PHE A O 1
ATOM 2104 N N . SER A 1 267 ? 12.680 0.886 -8.258 1.00 89.38 267 SER A N 1
ATOM 2105 C CA . SER A 1 267 ? 13.379 1.093 -6.987 1.00 89.38 267 SER A CA 1
ATOM 2106 C C . SER A 1 267 ? 12.476 0.892 -5.777 1.00 89.38 267 SER A C 1
ATOM 2108 O O . SER A 1 267 ? 11.325 1.331 -5.740 1.00 89.38 267 SER A O 1
ATOM 2110 N N . LEU A 1 268 ? 13.041 0.267 -4.751 1.00 87.56 268 LEU A N 1
ATOM 2111 C CA . LEU A 1 268 ? 12.492 0.211 -3.403 1.00 87.56 268 LEU A CA 1
ATOM 2112 C C . LEU A 1 268 ? 12.928 1.462 -2.623 1.00 87.56 268 LEU A C 1
ATOM 2114 O O . LEU A 1 268 ? 14.057 1.919 -2.787 1.00 87.56 268 LEU A O 1
ATOM 2118 N N . THR A 1 269 ? 12.099 2.006 -1.728 1.00 81.00 269 THR A N 1
ATOM 2119 C CA . THR A 1 269 ? 12.484 3.189 -0.932 1.00 81.00 269 THR A CA 1
ATOM 2120 C C . THR A 1 269 ? 13.030 2.863 0.462 1.00 81.00 269 THR A C 1
ATOM 2122 O O . THR A 1 269 ? 12.555 1.964 1.149 1.00 81.00 269 THR A O 1
ATOM 2125 N N . SER A 1 270 ? 14.017 3.638 0.928 1.00 71.94 270 SER A N 1
ATOM 2126 C CA . SER A 1 270 ? 14.746 3.423 2.199 1.00 71.94 270 SER A CA 1
ATOM 2127 C C . SER A 1 270 ? 13.934 3.578 3.480 1.00 71.94 270 SER A C 1
ATOM 2129 O O . SER A 1 270 ? 14.318 3.101 4.548 1.00 71.94 270 SER A O 1
ATOM 2131 N N . ASP A 1 271 ? 12.812 4.270 3.406 1.00 77.88 271 ASP A N 1
ATOM 2132 C CA . ASP A 1 271 ? 11.917 4.481 4.532 1.00 77.88 271 ASP A CA 1
ATOM 2133 C C . ASP A 1 271 ? 10.938 3.321 4.750 1.00 77.88 271 ASP A C 1
ATOM 2135 O O . ASP A 1 271 ? 10.288 3.271 5.798 1.00 77.88 271 ASP A O 1
ATOM 2139 N N . GLU A 1 272 ? 10.873 2.380 3.805 1.00 80.69 272 GLU A N 1
ATOM 2140 C CA . GLU A 1 272 ? 10.055 1.175 3.895 1.00 80.69 272 GLU A CA 1
ATOM 2141 C C . GLU A 1 272 ? 10.432 0.333 5.116 1.00 80.69 272 GLU A C 1
ATOM 2143 O O . GLU A 1 272 ? 9.577 0.065 5.956 1.00 80.69 272 GLU A O 1
ATOM 2148 N N . ASP A 1 273 ? 11.718 0.028 5.310 1.00 82.00 273 ASP A N 1
ATOM 2149 C CA . ASP A 1 273 ? 12.176 -0.816 6.424 1.00 82.00 273 ASP A CA 1
ATOM 2150 C C . ASP A 1 273 ? 11.776 -0.227 7.786 1.00 82.00 273 ASP A C 1
ATOM 2152 O O . ASP A 1 273 ? 11.249 -0.914 8.669 1.00 82.00 273 ASP A O 1
ATOM 2156 N N . LYS A 1 274 ? 11.944 1.093 7.944 1.00 86.81 274 LYS A N 1
ATOM 2157 C CA . LYS A 1 274 ? 11.552 1.813 9.165 1.00 86.81 274 LYS A CA 1
ATOM 2158 C C . LYS A 1 274 ? 10.041 1.753 9.396 1.00 86.81 274 LYS A C 1
ATOM 2160 O O . LYS A 1 274 ? 9.611 1.669 10.548 1.00 86.81 274 LYS A O 1
ATOM 2165 N N . ARG A 1 275 ? 9.223 1.818 8.339 1.00 87.81 275 ARG A N 1
ATOM 2166 C CA . ARG A 1 275 ? 7.762 1.687 8.450 1.00 87.81 275 ARG A CA 1
ATOM 2167 C C . ARG A 1 275 ? 7.349 0.268 8.805 1.00 87.81 275 ARG A C 1
ATOM 2169 O O . ARG A 1 275 ? 6.563 0.107 9.735 1.00 87.81 275 ARG A O 1
ATOM 2176 N N . VAL A 1 276 ? 7.913 -0.734 8.136 1.00 87.06 276 VAL A N 1
ATOM 2177 C CA . VAL A 1 276 ? 7.629 -2.153 8.382 1.00 87.06 276 VAL A CA 1
ATOM 2178 C C . VAL A 1 276 ? 7.883 -2.514 9.844 1.00 87.06 276 VAL A C 1
ATOM 2180 O O . VAL A 1 276 ? 7.031 -3.134 10.483 1.00 87.06 276 VAL A O 1
ATOM 2183 N N . VAL A 1 277 ? 8.995 -2.054 10.427 1.00 89.69 277 VAL A N 1
ATOM 2184 C CA . VAL A 1 277 ? 9.278 -2.247 11.861 1.00 89.69 277 VAL A CA 1
ATOM 2185 C C . VAL A 1 277 ? 8.190 -1.627 12.745 1.00 89.69 277 VAL A C 1
ATOM 2187 O O . VAL A 1 277 ? 7.744 -2.254 13.712 1.00 89.69 277 VAL A O 1
ATOM 2190 N N . LYS A 1 278 ? 7.718 -0.419 12.419 1.00 92.44 278 LYS A N 1
ATOM 2191 C CA . LYS A 1 278 ? 6.629 0.234 13.162 1.00 92.44 278 LYS A CA 1
ATOM 2192 C C . LYS A 1 278 ? 5.294 -0.503 13.006 1.00 92.44 278 LYS A C 1
ATOM 2194 O O . LYS A 1 278 ? 4.602 -0.667 14.008 1.00 92.44 278 LYS A O 1
ATOM 2199 N N . TYR A 1 279 ? 4.958 -1.003 11.814 1.00 91.25 279 TYR A N 1
ATOM 2200 C CA . TYR A 1 279 ? 3.756 -1.819 11.592 1.00 91.25 279 TYR A CA 1
ATOM 2201 C C . TYR A 1 279 ? 3.790 -3.103 12.419 1.00 91.25 279 TYR A C 1
ATOM 2203 O O . TYR A 1 279 ? 2.872 -3.361 13.197 1.00 91.25 279 TYR A O 1
ATOM 2211 N N . LYS A 1 280 ? 4.892 -3.861 12.332 1.00 89.44 280 LYS A N 1
ATOM 2212 C CA . LYS A 1 280 ? 5.101 -5.089 13.114 1.00 89.44 280 LYS A CA 1
ATOM 2213 C C . LYS A 1 280 ? 4.985 -4.816 14.618 1.00 89.44 280 LYS A C 1
ATOM 2215 O O . LYS A 1 280 ? 4.354 -5.587 15.338 1.00 89.44 280 LYS A O 1
ATOM 2220 N N . SER A 1 281 ? 5.534 -3.695 15.091 1.00 91.94 281 SER A N 1
ATOM 2221 C CA . SER A 1 281 ? 5.464 -3.296 16.504 1.00 91.94 281 SER A CA 1
ATOM 2222 C C . SER A 1 281 ? 4.037 -2.960 16.952 1.00 91.94 281 SER A C 1
ATOM 2224 O O . SER A 1 281 ? 3.597 -3.430 18.002 1.00 91.94 281 SER A O 1
ATOM 2226 N N . ALA A 1 282 ? 3.294 -2.193 16.149 1.00 92.19 282 ALA A N 1
ATOM 2227 C CA . ALA A 1 282 ? 1.910 -1.813 16.431 1.00 92.19 282 ALA A CA 1
ATOM 2228 C C . ALA A 1 282 ? 0.976 -3.031 16.470 1.00 92.19 282 ALA A C 1
ATOM 2230 O O . ALA A 1 282 ? 0.213 -3.211 17.422 1.00 92.19 282 ALA A O 1
ATOM 2231 N N . LEU A 1 283 ? 1.096 -3.908 15.472 1.00 90.00 283 LEU A N 1
ATOM 2232 C CA . LEU A 1 283 ? 0.343 -5.155 15.400 1.00 90.00 283 LEU A CA 1
ATOM 2233 C C . LEU A 1 283 ? 0.685 -6.083 16.571 1.00 90.00 283 LEU A C 1
ATOM 2235 O O . LEU A 1 283 ? -0.213 -6.662 17.185 1.00 90.00 283 LEU A O 1
ATOM 2239 N N . LYS A 1 284 ? 1.969 -6.188 16.947 1.00 90.81 284 LYS A N 1
ATOM 2240 C CA . LYS A 1 284 ? 2.394 -6.965 18.121 1.00 90.81 284 LYS A CA 1
ATOM 2241 C C . LYS A 1 284 ? 1.758 -6.429 19.398 1.00 90.81 284 LYS A C 1
ATOM 2243 O O . LYS A 1 284 ? 1.231 -7.217 20.179 1.00 90.81 284 LYS A O 1
ATOM 2248 N N . ALA A 1 285 ? 1.767 -5.113 19.599 1.00 91.19 285 ALA A N 1
ATOM 2249 C CA . ALA A 1 285 ? 1.137 -4.489 20.758 1.00 91.19 285 ALA A CA 1
ATOM 2250 C C . ALA A 1 285 ? -0.375 -4.775 20.815 1.00 91.19 285 ALA A C 1
ATOM 2252 O O . ALA A 1 285 ? -0.886 -5.133 21.879 1.00 91.19 285 ALA A O 1
ATOM 2253 N N . GLN A 1 286 ? -1.076 -4.694 19.678 1.00 90.56 286 GLN A N 1
ATOM 2254 C CA . GLN A 1 286 ? -2.488 -5.075 19.588 1.00 90.56 286 GLN A CA 1
ATOM 2255 C C . GLN A 1 286 ? -2.705 -6.542 19.963 1.00 90.56 286 GLN A C 1
ATOM 2257 O O . GLN A 1 286 ? -3.523 -6.828 20.835 1.00 90.56 286 GLN A O 1
ATOM 2262 N N . CYS A 1 287 ? -1.945 -7.457 19.358 1.00 90.12 287 CYS A N 1
ATOM 2263 C CA . CYS A 1 287 ? -2.064 -8.884 19.637 1.00 90.12 287 CYS A CA 1
ATOM 2264 C C . CYS A 1 287 ? -1.836 -9.195 21.121 1.00 90.12 287 CYS A C 1
ATOM 2266 O O . CYS A 1 287 ? -2.598 -9.962 21.708 1.00 90.12 287 CYS A O 1
ATOM 2268 N N . LEU A 1 288 ? -0.823 -8.586 21.747 1.00 91.19 288 LEU A N 1
ATOM 2269 C CA . LEU A 1 288 ? -0.542 -8.782 23.169 1.00 91.19 288 LEU A CA 1
ATOM 2270 C C . LEU A 1 288 ? -1.719 -8.326 24.036 1.00 91.19 288 LEU A C 1
ATOM 2272 O O . LEU A 1 288 ? -2.108 -9.044 24.953 1.00 91.19 288 LEU A O 1
ATOM 2276 N N . ARG A 1 289 ? -2.292 -7.154 23.740 1.00 90.88 289 ARG A N 1
ATOM 2277 C CA . ARG A 1 289 ? -3.448 -6.611 24.464 1.00 90.88 289 ARG A CA 1
ATOM 2278 C C . ARG A 1 289 ? -4.669 -7.525 24.337 1.00 90.88 289 ARG A C 1
ATOM 2280 O O . ARG A 1 289 ? -5.243 -7.906 25.352 1.00 90.88 289 ARG A O 1
ATOM 2287 N N . GLU A 1 290 ? -5.031 -7.899 23.113 1.00 89.94 290 GLU A N 1
ATOM 2288 C CA . GLU A 1 290 ? -6.205 -8.737 22.824 1.00 89.94 290 GLU A CA 1
ATOM 2289 C C . GLU A 1 290 ? -6.056 -10.144 23.410 1.00 89.94 290 GLU A C 1
ATOM 2291 O O . GLU A 1 290 ? -6.960 -10.642 24.076 1.00 89.94 290 GLU A O 1
ATOM 2296 N N . SER A 1 291 ? -4.888 -10.764 23.237 1.00 89.31 291 SER A N 1
ATOM 2297 C CA . SER A 1 291 ? -4.643 -12.132 23.708 1.00 89.31 291 SER A CA 1
ATOM 2298 C C . SER A 1 291 ? -4.618 -12.222 25.233 1.00 89.31 291 SER A C 1
ATOM 2300 O O . SER A 1 291 ? -5.101 -13.208 25.787 1.00 89.31 291 SER A O 1
ATOM 2302 N N . LYS A 1 292 ? -4.099 -11.194 25.924 1.00 89.75 292 LYS A N 1
ATOM 2303 C CA . LYS A 1 292 ? -4.168 -11.107 27.390 1.00 89.75 292 LYS A CA 1
ATOM 2304 C C . LYS A 1 292 ? -5.600 -10.917 27.877 1.00 89.75 292 LYS A C 1
ATOM 2306 O O . LYS A 1 292 ? -6.022 -11.637 28.777 1.00 89.75 292 LYS A O 1
ATOM 2311 N N . ALA A 1 293 ? -6.352 -9.996 27.270 1.00 90.25 293 ALA A N 1
ATOM 2312 C CA . ALA A 1 293 ? -7.752 -9.759 27.623 1.00 90.25 293 ALA A CA 1
ATOM 2313 C C . ALA A 1 293 ? -8.606 -11.029 27.448 1.00 90.25 293 ALA A C 1
ATOM 2315 O O . ALA A 1 293 ? -9.417 -11.357 28.309 1.00 90.25 293 ALA A O 1
ATOM 2316 N N . ALA A 1 294 ? -8.351 -11.792 26.383 1.00 89.56 294 ALA A N 1
ATOM 2317 C CA . ALA A 1 294 ? -9.018 -13.059 26.095 1.00 89.56 294 ALA A CA 1
ATOM 2318 C C . ALA A 1 294 ? -8.415 -14.280 26.825 1.00 89.56 294 ALA A C 1
ATOM 2320 O O . ALA A 1 294 ? -8.852 -15.404 26.588 1.00 89.56 294 ALA A O 1
ATOM 2321 N N . LYS A 1 295 ? -7.408 -14.093 27.695 1.00 90.31 295 LYS A N 1
ATOM 2322 C CA . LYS A 1 295 ? -6.706 -15.166 28.432 1.00 90.31 295 LYS A CA 1
ATOM 2323 C C . LYS A 1 295 ? -6.150 -16.288 27.532 1.00 90.31 295 LYS A C 1
ATOM 2325 O O . LYS A 1 295 ? -6.047 -17.439 27.948 1.00 90.31 295 LYS A O 1
ATOM 2330 N N . LEU A 1 296 ? -5.756 -15.954 26.301 1.00 85.44 296 LEU A N 1
ATOM 2331 C CA . LEU A 1 296 ? -5.188 -16.897 25.323 1.00 85.44 296 LEU A CA 1
ATOM 2332 C C . LEU A 1 296 ? -3.703 -17.201 25.580 1.00 85.44 296 LEU A C 1
ATOM 2334 O O . LEU A 1 296 ? -3.151 -18.162 25.046 1.00 85.44 296 LEU A O 1
ATOM 2338 N N . CYS A 1 297 ? -3.040 -16.367 26.377 1.00 86.25 297 CYS A N 1
ATOM 2339 C CA . CYS A 1 297 ? -1.627 -16.468 26.713 1.00 86.25 297 CYS A CA 1
ATOM 2340 C C . CYS A 1 297 ? -1.358 -15.867 28.098 1.00 86.25 297 CYS A C 1
ATOM 2342 O O . CYS A 1 297 ? -2.222 -15.202 28.672 1.00 86.25 297 CYS A O 1
ATOM 2344 N N . LYS A 1 298 ? -0.147 -16.100 28.613 1.00 81.50 298 LYS A N 1
ATOM 2345 C CA . LYS A 1 298 ? 0.356 -15.517 29.865 1.00 81.50 298 LYS A CA 1
ATOM 2346 C C . LYS A 1 298 ? 1.469 -14.497 29.629 1.00 81.50 298 LYS A C 1
ATOM 2348 O O . LYS A 1 298 ? 2.289 -14.710 28.700 1.00 81.50 298 LYS A O 1
#